Protein AF-A0A963GJM6-F1 (afdb_monomer_lite)

Secondary structure (DSSP, 8-state):
-PPPEEEEEEESSSSS-HHHHHHHHHHHHHTTT--EEEE-SEEESEEEETTEEEEHHHHHHHHHSSS---HHHH-SEEESSSS-HHHHHHHTT----HHHHHHHHHHHHTT-SEEEEE-SSSSS-EEETTEEHHHHHHHHTPPEEEEEEESTTHHHHHHHHHHHHHHTT--EEEEEEEE--TT-TTHHHHHHHHHHHH-SEEEEEE---TT--TTTTGGGB-PPPP---TTTTEEEESSGGG--GGGTTSEEEEEEE--HHHHHHHHHH--SEEEEE-TT--GGGGGGTHHHHHHHTT-EEEEE-TTTS-TT-HHHHHHH-BEEEE-HHHHHTT--TT-BHHHHHHHHHHT--

Radius of gyration: 22.24 Å; chains: 1; bounding box: 53×48×61 Å

Foldseek 3Di:
DFFAAEEEEFELFPPLCSLLQLLLQLLLVVVVVFQEAEAAQADAAFDDDPNDTDDPSLVSRQVSGNHHDDSCLRYVHRFRHPDQQLVSCVVVVHASDLVSNLVSVVVVRVRGNYYYYYYDTHCFGDRDPPDGNLNSCQVNLHAYEYEFRQAPCSLVSLLVSLVSNVVSVHHHAEYEYEDPDLPHPPSVVSVVSCCVRSPHYHQFYHHNDPPSDSNVCSVRGDDRPDCQDLVVLEAFELDLQPQGQNQAQGEYQYLAFQAPVSLVSCVHNNHQEYEHAQAQCPPPNRRNHSQVSCVVVLHWYFHWYCVQAPRSGRVRQQPGTFTQDIHVSLVVLVDDGRDRNVVSSSSSSNVSD

Structure (mmCIF, N/CA/C/O backbone):
data_AF-A0A963GJM6-F1
#
_entry.id   AF-A0A963GJM6-F1
#
loop_
_atom_site.group_PDB
_atom_site.id
_atom_site.type_symbol
_atom_site.label_atom_id
_atom_site.label_alt_id
_atom_site.label_comp_id
_atom_site.label_asym_id
_atom_site.label_entity_id
_atom_site.label_seq_id
_atom_site.pdbx_PDB_ins_code
_atom_site.Cartn_x
_atom_site.Cartn_y
_atom_site.Cartn_z
_atom_site.occupancy
_atom_site.B_iso_or_equiv
_atom_site.auth_seq_id
_atom_site.auth_comp_id
_atom_site.auth_asym_id
_atom_site.auth_atom_id
_atom_site.pdbx_PDB_model_num
ATOM 1 N N . MET A 1 1 ? -8.946 7.983 -19.384 1.00 46.22 1 MET A N 1
ATOM 2 C CA . MET A 1 1 ? -8.668 8.422 -18.003 1.00 46.22 1 MET A CA 1
ATOM 3 C C . MET A 1 1 ? -7.351 7.782 -17.643 1.00 46.22 1 MET A C 1
ATOM 5 O O . MET A 1 1 ? -7.200 6.607 -17.963 1.00 46.22 1 MET A O 1
ATOM 9 N N . SER A 1 2 ? -6.403 8.540 -17.100 1.00 52.34 2 SER A N 1
ATOM 10 C CA . SER A 1 2 ? -5.135 7.962 -16.657 1.00 52.34 2 SER A CA 1
ATOM 11 C C . SER A 1 2 ? -5.398 6.924 -15.561 1.00 52.34 2 SER A C 1
ATOM 13 O O . SER A 1 2 ? -6.391 7.055 -14.837 1.00 52.34 2 SER A O 1
ATOM 15 N N . PRO A 1 3 ? -4.582 5.864 -15.470 1.00 70.75 3 PRO A N 1
ATOM 16 C CA . PRO A 1 3 ? -4.801 4.795 -14.506 1.00 70.75 3 PRO A CA 1
ATOM 17 C C . PRO A 1 3 ? -4.784 5.332 -13.071 1.00 70.75 3 PRO A C 1
ATOM 19 O O . PRO A 1 3 ? -3.949 6.163 -12.711 1.00 70.75 3 PRO A O 1
ATOM 22 N N . THR A 1 4 ? -5.697 4.830 -12.240 1.00 84.06 4 THR A N 1
ATOM 23 C CA . THR A 1 4 ? -5.785 5.192 -10.823 1.00 84.06 4 THR A CA 1
ATOM 24 C C . THR A 1 4 ? -4.510 4.831 -10.092 1.00 84.06 4 THR A C 1
ATOM 26 O O . THR A 1 4 ? -4.092 3.671 -10.053 1.00 84.06 4 THR A O 1
ATOM 29 N N . ARG A 1 5 ? -3.927 5.812 -9.412 1.00 90.50 5 ARG A N 1
ATOM 30 C CA . ARG A 1 5 ? -2.821 5.561 -8.501 1.00 90.50 5 ARG A CA 1
ATOM 31 C C . ARG A 1 5 ? -3.356 4.928 -7.224 1.00 90.50 5 ARG A C 1
ATOM 33 O O . ARG A 1 5 ? -4.260 5.478 -6.609 1.00 90.50 5 ARG A O 1
ATOM 40 N N . SER A 1 6 ? -2.796 3.804 -6.793 1.00 92.94 6 SER A N 1
ATOM 41 C CA . SER A 1 6 ? -3.237 3.125 -5.569 1.00 92.94 6 SER A CA 1
ATOM 42 C C . SER A 1 6 ? -2.086 2.926 -4.594 1.00 92.94 6 SER A C 1
ATOM 44 O O . SER A 1 6 ? -0.979 2.606 -5.017 1.00 92.94 6 SER A O 1
ATOM 46 N N . TYR A 1 7 ? -2.359 3.069 -3.296 1.00 96.81 7 TYR A N 1
ATOM 47 C CA . TYR A 1 7 ? -1.410 2.759 -2.226 1.00 96.81 7 TYR A CA 1
ATOM 48 C C . TYR A 1 7 ? -2.044 1.939 -1.126 1.00 96.81 7 TYR A C 1
ATOM 50 O O . TYR A 1 7 ? -3.152 2.242 -0.691 1.00 96.81 7 TYR A O 1
ATOM 58 N N . PHE A 1 8 ? -1.302 0.961 -0.621 1.00 98.25 8 PHE A N 1
ATOM 59 C CA . PHE A 1 8 ? -1.668 0.248 0.590 1.00 98.25 8 PHE A CA 1
ATOM 60 C C . PHE A 1 8 ? -1.076 0.958 1.813 1.00 98.25 8 PHE A C 1
ATOM 62 O O . PHE A 1 8 ? 0.141 1.111 1.926 1.00 98.25 8 PHE A O 1
ATOM 69 N N . ILE A 1 9 ? -1.924 1.395 2.741 1.00 98.69 9 ILE A N 1
ATOM 70 C CA . ILE A 1 9 ? -1.502 2.032 3.989 1.00 98.69 9 ILE A CA 1
ATOM 71 C C . ILE A 1 9 ? -1.337 0.951 5.057 1.00 98.69 9 ILE A C 1
ATOM 73 O O . ILE A 1 9 ? -2.311 0.446 5.624 1.00 98.69 9 ILE A O 1
ATOM 77 N N . ALA A 1 10 ? -0.083 0.597 5.330 1.00 98.38 10 ALA A N 1
ATOM 78 C CA . ALA A 1 10 ? 0.294 -0.327 6.390 1.00 98.38 10 ALA A CA 1
ATOM 79 C C . ALA A 1 10 ? 0.600 0.432 7.686 1.00 98.38 10 ALA A C 1
ATOM 81 O O . ALA A 1 10 ? 0.993 1.596 7.669 1.00 98.38 10 ALA A O 1
ATOM 82 N N . GLY A 1 11 ? 0.470 -0.241 8.827 1.00 97.81 11 GLY A N 1
ATOM 83 C CA . GLY A 1 11 ? 0.875 0.301 10.120 1.00 97.81 11 GLY A CA 1
ATOM 84 C C . GLY A 1 11 ? 1.842 -0.623 10.831 1.00 97.81 11 GLY A C 1
ATOM 85 O O . GLY A 1 11 ? 1.727 -1.844 10.726 1.00 97.81 11 GLY A O 1
ATOM 86 N N . THR A 1 12 ? 2.752 -0.037 11.603 1.00 97.75 12 THR A N 1
ATOM 87 C CA . THR A 1 12 ? 3.654 -0.801 12.472 1.00 97.75 12 THR A CA 1
ATOM 88 C C . THR A 1 12 ? 2.933 -1.559 13.585 1.00 97.75 12 THR A C 1
ATOM 90 O O . THR A 1 12 ? 3.493 -2.513 14.112 1.00 97.75 12 THR A O 1
ATOM 93 N N . ASP A 1 13 ? 1.733 -1.119 13.982 1.00 96.31 13 ASP A N 1
ATOM 94 C CA . ASP A 1 13 ? 0.960 -1.701 15.086 1.00 96.31 13 ASP A CA 1
ATOM 95 C C . ASP A 1 13 ? -0.533 -1.282 15.032 1.00 96.31 13 ASP A C 1
ATOM 97 O O . ASP A 1 13 ? -0.963 -0.543 14.131 1.00 96.31 13 ASP A O 1
ATOM 101 N N . THR A 1 14 ? -1.339 -1.741 15.991 1.00 94.12 14 THR A N 1
ATOM 102 C CA . THR A 1 14 ? -2.678 -1.207 16.294 1.00 94.12 14 THR A CA 1
ATOM 103 C C . THR A 1 14 ? -2.583 0.171 16.962 1.00 94.12 14 THR A C 1
ATOM 105 O O . THR A 1 14 ? -1.553 0.520 17.527 1.00 94.12 14 THR A O 1
ATOM 108 N N . GLU A 1 15 ? -3.640 0.987 16.864 1.00 93.38 15 GLU A N 1
ATOM 109 C CA . GLU A 1 15 ? -3.776 2.279 17.581 1.00 93.38 15 GLU A CA 1
ATOM 110 C C . GLU A 1 15 ? -2.685 3.341 17.325 1.00 93.38 15 GLU A C 1
ATOM 112 O O . GLU A 1 15 ? -2.649 4.387 17.961 1.00 93.38 15 GLU A O 1
ATOM 117 N N . ILE A 1 16 ? -1.835 3.154 16.317 1.00 96.62 16 ILE A N 1
ATOM 118 C CA . ILE A 1 16 ? -0.804 4.135 15.937 1.00 96.62 16 ILE A CA 1
ATOM 119 C C . ILE A 1 16 ? -1.333 5.332 15.125 1.00 96.62 16 ILE A C 1
ATOM 121 O O . ILE A 1 16 ? -0.544 6.097 14.573 1.00 96.62 16 ILE A O 1
ATOM 125 N N . GLY A 1 17 ? -2.653 5.459 14.964 1.00 96.62 17 GLY A N 1
ATOM 126 C CA . GLY A 1 17 ? -3.289 6.493 14.140 1.00 96.62 17 GLY A CA 1
ATOM 127 C C . GLY A 1 17 ? -3.128 6.304 12.625 1.00 96.62 17 GLY A C 1
ATOM 128 O O . GLY A 1 17 ? -2.878 7.277 11.913 1.00 96.62 17 GLY A O 1
ATOM 129 N N . LYS A 1 18 ? -3.292 5.069 12.117 1.00 97.75 18 LYS A N 1
ATOM 130 C CA . LYS A 1 18 ? -3.386 4.803 10.663 1.00 97.75 18 LYS A CA 1
ATOM 131 C C . LYS A 1 18 ? -4.505 5.628 10.028 1.00 97.75 18 LYS A C 1
ATOM 133 O O . LYS A 1 18 ? -4.201 6.451 9.180 1.00 97.75 18 LYS A O 1
ATOM 138 N N . THR A 1 19 ? -5.735 5.497 10.528 1.00 98.44 19 THR A N 1
ATOM 139 C CA . THR A 1 19 ? -6.914 6.233 10.046 1.00 98.44 19 THR A CA 1
ATOM 140 C C . THR A 1 19 ? -6.692 7.735 10.031 1.00 98.44 19 THR A C 1
ATOM 142 O O . THR A 1 19 ? -6.939 8.396 9.028 1.00 98.44 19 THR A O 1
ATOM 145 N N . TYR A 1 20 ? -6.155 8.280 11.125 1.00 98.56 20 TYR A N 1
ATOM 146 C CA . TYR A 1 20 ? -5.807 9.695 11.223 1.00 98.56 20 TYR A CA 1
ATOM 147 C C . TYR A 1 20 ? -4.818 10.116 10.125 1.00 98.56 20 TYR A C 1
ATOM 149 O O . TYR A 1 20 ? -5.045 11.091 9.409 1.00 98.56 20 TYR A O 1
ATOM 157 N N . THR A 1 21 ? -3.757 9.329 9.935 1.00 98.62 21 THR A N 1
ATOM 158 C CA . THR A 1 21 ? -2.731 9.576 8.916 1.00 98.62 21 THR A CA 1
ATOM 159 C C . THR A 1 21 ? -3.293 9.464 7.495 1.00 98.62 21 THR A C 1
ATOM 161 O O . THR A 1 21 ? -3.020 10.324 6.657 1.00 98.62 21 THR A O 1
ATOM 164 N N . THR A 1 22 ? -4.115 8.449 7.218 1.00 98.69 22 THR A N 1
ATOM 165 C CA . THR A 1 22 ? -4.775 8.263 5.919 1.00 98.69 22 THR A CA 1
ATOM 166 C C . THR A 1 22 ? -5.728 9.416 5.620 1.00 98.69 22 THR A C 1
ATOM 168 O O . THR A 1 22 ? -5.698 9.958 4.518 1.00 98.69 22 THR A O 1
ATOM 171 N N . CYS A 1 23 ? -6.525 9.860 6.596 1.00 98.69 23 CYS A N 1
ATOM 172 C CA . CYS A 1 23 ? -7.384 11.034 6.451 1.00 98.69 23 CYS A CA 1
ATOM 173 C C . CYS A 1 23 ? -6.572 12.299 6.139 1.00 98.69 23 CYS A C 1
ATOM 175 O O . CYS A 1 23 ? -6.958 13.061 5.255 1.00 98.69 23 CYS A O 1
ATOM 177 N N . ALA A 1 24 ? -5.432 12.513 6.803 1.00 98.38 24 ALA A N 1
ATOM 178 C CA . ALA A 1 24 ? -4.565 13.660 6.531 1.00 98.38 24 ALA A CA 1
ATOM 179 C C . ALA A 1 24 ? -3.991 13.615 5.101 1.00 98.38 24 ALA A C 1
ATOM 181 O O . ALA A 1 24 ? -3.980 14.636 4.410 1.00 98.38 24 ALA A O 1
ATOM 182 N N . LEU A 1 25 ? -3.597 12.430 4.612 1.00 97.88 25 LEU A N 1
ATOM 183 C CA . LEU A 1 25 ? -3.200 12.232 3.212 1.00 97.88 25 LEU A CA 1
ATOM 184 C C . LEU A 1 25 ? -4.348 12.504 2.232 1.00 97.88 25 LEU A C 1
ATOM 186 O O . LEU A 1 25 ? -4.129 13.152 1.209 1.00 97.88 25 LEU A O 1
ATOM 190 N N . LEU A 1 26 ? -5.569 12.045 2.531 1.00 98.19 26 LEU A N 1
ATOM 191 C CA . LEU A 1 26 ? -6.748 12.322 1.703 1.00 98.19 26 LEU A CA 1
ATOM 192 C C . LEU A 1 26 ? -7.028 13.827 1.638 1.00 98.19 26 LEU A C 1
ATOM 194 O O . LEU A 1 26 ? -7.230 14.361 0.551 1.00 98.19 26 LEU A O 1
ATOM 198 N N . HIS A 1 27 ? -6.977 14.538 2.768 1.00 97.44 27 HIS A N 1
ATOM 199 C CA . HIS A 1 27 ? -7.137 15.993 2.798 1.00 97.44 27 HIS A CA 1
ATOM 200 C C . HIS A 1 27 ? -6.044 16.720 2.006 1.00 97.44 27 HIS A C 1
ATOM 202 O O . HIS A 1 27 ? -6.359 17.642 1.252 1.00 97.44 27 HIS A O 1
ATOM 208 N N . HIS A 1 28 ? -4.787 16.276 2.111 1.00 96.25 28 HIS A N 1
ATOM 209 C CA . HIS A 1 28 ? -3.679 16.820 1.325 1.00 96.25 28 HIS A CA 1
ATOM 210 C C . HIS A 1 28 ? -3.940 16.655 -0.176 1.00 96.25 28 HIS A C 1
ATOM 212 O O . HIS A 1 28 ? -3.893 17.618 -0.940 1.00 96.25 28 HIS A O 1
ATOM 218 N N . ALA A 1 29 ? -4.278 15.435 -0.590 1.00 94.38 29 ALA A N 1
ATOM 219 C CA . ALA A 1 29 ? -4.483 15.094 -1.987 1.00 94.38 29 ALA A CA 1
ATOM 220 C C . ALA A 1 29 ? -5.750 15.740 -2.578 1.00 94.38 29 ALA A C 1
ATOM 222 O O . ALA A 1 29 ? -5.775 16.094 -3.749 1.00 94.38 29 ALA A O 1
ATOM 223 N N . ARG A 1 30 ? -6.785 15.994 -1.769 1.00 93.94 30 ARG A N 1
ATOM 224 C CA . ARG A 1 30 ? -7.944 16.809 -2.180 1.00 93.94 30 ARG A CA 1
ATOM 225 C C . ARG A 1 30 ? -7.566 18.238 -2.525 1.00 93.94 30 ARG A C 1
ATOM 227 O O . ARG A 1 30 ? -8.132 18.807 -3.454 1.00 93.94 30 ARG A O 1
ATOM 234 N N . GLY A 1 31 ? -6.618 18.812 -1.786 1.00 88.06 31 GLY A N 1
ATOM 235 C CA . GLY A 1 31 ? -6.126 20.168 -2.016 1.00 88.06 31 GLY A CA 1
ATOM 236 C C . GLY A 1 31 ? -5.489 20.366 -3.395 1.00 88.06 31 GLY A C 1
ATOM 237 O O . GLY A 1 31 ? -5.385 21.503 -3.847 1.00 88.06 31 GLY A O 1
ATOM 238 N N . THR A 1 32 ? -5.112 19.285 -4.089 1.00 84.88 32 THR A N 1
ATOM 239 C CA . THR A 1 32 ? -4.536 19.333 -5.443 1.00 84.88 32 THR A CA 1
ATOM 240 C C . THR A 1 32 ? -5.587 19.288 -6.559 1.00 84.88 32 THR A C 1
ATOM 242 O O . THR A 1 32 ? -5.236 19.422 -7.728 1.00 84.88 32 THR A O 1
ATOM 245 N N . GLY A 1 33 ? -6.872 19.115 -6.220 1.00 85.56 33 GLY A N 1
ATOM 246 C CA . GLY A 1 33 ? -7.970 18.984 -7.183 1.00 85.56 33 GLY A CA 1
ATOM 247 C C . GLY A 1 33 ? -8.182 17.567 -7.732 1.00 85.56 33 GLY A C 1
ATOM 248 O O . GLY A 1 33 ? -9.073 17.379 -8.558 1.00 85.56 33 GLY A O 1
ATOM 249 N N . ALA A 1 34 ? -7.410 16.576 -7.273 1.00 88.19 34 ALA A N 1
ATOM 250 C CA . ALA A 1 34 ? -7.560 15.178 -7.672 1.00 88.19 34 ALA A CA 1
ATOM 251 C C . ALA A 1 34 ? -8.814 14.520 -7.063 1.00 88.19 34 ALA A C 1
ATOM 253 O O . ALA A 1 34 ? -9.208 14.798 -5.922 1.00 88.19 34 ALA A O 1
ATOM 254 N N . ARG A 1 35 ? -9.415 13.583 -7.803 1.00 95.44 35 ARG A N 1
ATOM 255 C CA . ARG A 1 35 ? -10.477 12.697 -7.311 1.00 95.44 35 ARG A CA 1
ATOM 256 C C . ARG A 1 35 ? -9.854 11.616 -6.440 1.00 95.44 35 ARG A C 1
ATOM 258 O O . ARG A 1 35 ? -9.408 10.585 -6.931 1.00 95.44 35 ARG A O 1
ATOM 265 N N . VAL A 1 36 ? -9.800 11.853 -5.140 1.00 97.00 36 VAL A N 1
ATOM 266 C CA . VAL A 1 36 ? -9.173 10.939 -4.180 1.00 97.00 36 VAL A CA 1
ATOM 267 C C . VAL A 1 36 ? -10.195 10.246 -3.293 1.00 97.00 36 VAL A C 1
ATOM 269 O O . VAL A 1 36 ? -11.199 10.858 -2.904 1.00 97.00 36 VAL A O 1
ATOM 272 N N . LEU A 1 37 ? -9.920 8.988 -2.964 1.00 98.12 37 LEU A N 1
ATOM 273 C CA . LEU A 1 37 ? -10.806 8.125 -2.198 1.00 98.12 37 LEU A CA 1
ATOM 274 C C . LEU A 1 37 ? -10.010 7.235 -1.232 1.00 98.12 37 LEU A C 1
ATOM 276 O O . LEU A 1 37 ? -8.932 6.745 -1.566 1.00 98.12 37 LEU A O 1
ATOM 280 N N . GLY A 1 38 ? -10.544 7.031 -0.029 1.00 98.31 38 GLY A N 1
ATOM 281 C CA . GLY A 1 38 ? -10.054 6.041 0.928 1.00 98.31 38 GLY A CA 1
ATOM 282 C C . GLY A 1 38 ? -10.894 4.764 0.910 1.00 98.31 38 GLY A C 1
ATOM 283 O O . GLY A 1 38 ? -12.118 4.828 0.817 1.00 98.31 38 GLY A O 1
ATOM 284 N N . MET A 1 39 ? -10.240 3.613 1.043 1.00 98.69 39 MET A N 1
ATOM 285 C CA . MET A 1 39 ? -10.857 2.293 1.182 1.00 98.69 39 MET A CA 1
ATOM 286 C C . MET A 1 39 ? -10.394 1.645 2.490 1.00 98.69 39 MET A C 1
ATOM 288 O O . MET A 1 39 ? -9.211 1.688 2.814 1.00 98.69 39 MET A O 1
ATOM 292 N N . LYS A 1 40 ? -11.307 1.002 3.220 1.00 98.50 40 LYS A N 1
ATOM 293 C CA . LYS A 1 40 ? -11.027 0.176 4.403 1.00 98.50 40 LYS A CA 1
ATOM 294 C C . LYS A 1 40 ? -11.525 -1.250 4.122 1.00 98.50 40 LYS A C 1
ATOM 296 O O . LYS A 1 40 ? -12.605 -1.609 4.581 1.00 98.50 40 LYS A O 1
ATOM 301 N N . PRO A 1 41 ? -10.792 -2.072 3.349 1.00 98.06 41 PRO A N 1
ATOM 302 C CA . PRO A 1 41 ? -11.286 -3.351 2.831 1.00 98.06 41 PRO A CA 1
ATOM 303 C C . PRO A 1 41 ? -11.806 -4.298 3.917 1.00 98.06 41 PRO A C 1
ATOM 305 O O . PRO A 1 41 ? -12.834 -4.945 3.734 1.00 98.06 41 PRO A O 1
ATOM 308 N N . VAL A 1 42 ? -11.116 -4.338 5.059 1.00 98.25 42 VAL A N 1
ATOM 309 C CA . VAL A 1 42 ? -11.481 -5.143 6.225 1.00 98.25 42 VAL A CA 1
ATOM 310 C C . VAL A 1 42 ? -11.507 -4.245 7.454 1.00 98.25 42 VAL A C 1
ATOM 312 O O . VAL A 1 42 ? -10.555 -3.506 7.711 1.00 98.25 42 VAL A O 1
ATOM 315 N N . ALA A 1 43 ? -12.581 -4.332 8.229 1.00 97.56 43 ALA A N 1
ATOM 316 C CA . ALA A 1 43 ? -12.721 -3.655 9.507 1.00 97.56 43 ALA A CA 1
ATOM 317 C C . ALA A 1 43 ? -13.394 -4.571 10.530 1.00 97.56 43 ALA A C 1
ATOM 319 O O . ALA A 1 43 ? -14.270 -5.358 10.181 1.00 97.56 43 ALA A O 1
ATOM 320 N N . ALA A 1 44 ? -12.978 -4.436 11.784 1.00 95.69 44 ALA A N 1
ATOM 321 C CA . ALA A 1 44 ? -13.537 -5.109 12.949 1.00 95.69 44 ALA A CA 1
ATOM 322 C C . ALA A 1 44 ? -13.824 -4.046 14.022 1.00 95.69 44 ALA A C 1
ATOM 324 O O . ALA A 1 44 ? -13.125 -3.029 14.064 1.00 95.69 44 ALA A O 1
ATOM 325 N N . GLY A 1 45 ? -14.853 -4.244 14.845 1.00 95.75 45 GLY A N 1
ATOM 326 C CA . GLY A 1 45 ? -15.373 -3.201 15.734 1.00 95.75 45 GLY A CA 1
ATOM 327 C C . GLY A 1 45 ? -16.313 -2.253 14.990 1.00 95.75 45 GLY A C 1
ATOM 328 O O . GLY A 1 45 ? -15.969 -1.097 14.733 1.00 95.75 45 GLY A O 1
ATOM 329 N N . ALA A 1 46 ? -17.472 -2.761 14.579 1.00 96.38 46 ALA A N 1
ATOM 330 C CA . ALA A 1 46 ? -18.514 -1.987 13.914 1.00 96.38 46 ALA A CA 1
ATOM 331 C C . ALA A 1 46 ? -19.699 -1.740 14.851 1.00 96.38 46 ALA A C 1
ATOM 333 O O . ALA A 1 46 ? -20.075 -2.598 15.647 1.00 96.38 46 ALA A O 1
ATOM 334 N N . GLU A 1 47 ? -20.312 -0.572 14.711 1.00 95.62 47 GLU A N 1
ATOM 335 C CA . GLU A 1 47 ? -21.509 -0.166 15.443 1.00 95.62 47 GLU A CA 1
ATOM 336 C C . GLU A 1 47 ? -22.721 -0.211 14.508 1.00 95.62 47 GLU A C 1
ATOM 338 O O . GLU A 1 47 ? -22.588 -0.040 13.294 1.00 95.62 47 GLU A O 1
ATOM 343 N N . GLU A 1 48 ? -23.920 -0.429 15.050 1.00 95.06 48 GLU A N 1
ATOM 344 C CA . GLU A 1 48 ? -25.138 -0.275 14.254 1.00 95.06 48 GLU A CA 1
ATOM 345 C C . GLU A 1 48 ? -25.444 1.205 14.013 1.00 95.06 48 GLU A C 1
ATOM 347 O O . GLU A 1 48 ? -25.649 1.983 14.944 1.00 95.06 48 GLU A O 1
ATOM 352 N N . VAL A 1 49 ? -25.546 1.575 12.738 1.00 93.75 49 VAL A N 1
ATOM 353 C CA . VAL A 1 49 ? -26.017 2.885 12.283 1.00 93.75 49 VAL A CA 1
ATOM 354 C C . VAL A 1 49 ? -27.101 2.637 11.241 1.00 93.75 49 VAL A C 1
ATOM 356 O O . VAL A 1 49 ? -26.872 1.936 10.256 1.00 93.75 49 VAL A O 1
ATOM 359 N N . ASP A 1 50 ? -28.301 3.170 11.476 1.00 91.56 50 ASP A N 1
ATOM 360 C CA . ASP A 1 50 ? -29.475 2.976 10.610 1.00 91.56 50 ASP A CA 1
ATOM 361 C C . ASP A 1 50 ? -29.784 1.493 10.302 1.00 91.56 50 ASP A C 1
ATOM 363 O O . ASP A 1 50 ? -30.189 1.131 9.195 1.00 91.56 50 ASP A O 1
ATOM 367 N N . GLY A 1 51 ? -29.568 0.614 11.290 1.00 91.38 51 GLY A N 1
ATOM 368 C CA . GLY A 1 51 ? -29.808 -0.831 11.180 1.00 91.38 51 GLY A CA 1
ATOM 369 C C . GLY A 1 51 ? -28.802 -1.577 10.298 1.00 91.38 51 GLY A C 1
ATOM 370 O O . GLY A 1 51 ? -29.106 -2.661 9.800 1.00 91.38 51 GLY A O 1
ATOM 371 N N . ARG A 1 52 ? -27.625 -0.990 10.040 1.00 93.94 52 ARG A N 1
ATOM 372 C CA . ARG A 1 52 ? -26.518 -1.641 9.329 1.00 93.94 52 ARG A CA 1
ATOM 373 C C . ARG A 1 52 ? -25.209 -1.481 10.106 1.00 93.94 52 ARG A C 1
ATOM 375 O O . ARG A 1 52 ? -24.989 -0.423 10.696 1.00 93.94 52 ARG A O 1
ATOM 382 N N . PRO A 1 53 ? -24.304 -2.474 10.072 1.00 95.31 53 PRO A N 1
ATOM 383 C CA . PRO A 1 53 ? -22.992 -2.341 10.688 1.00 95.31 53 PRO A CA 1
ATOM 384 C C . PRO A 1 53 ? -22.164 -1.287 9.947 1.00 95.31 53 PRO A C 1
ATOM 386 O O . PRO A 1 53 ? -22.066 -1.300 8.713 1.00 95.31 53 PRO A O 1
ATOM 389 N N . ARG A 1 54 ? -21.577 -0.360 10.703 1.00 97.69 54 ARG A N 1
ATOM 390 C CA . ARG A 1 54 ? -20.674 0.679 10.211 1.00 97.69 54 ARG A CA 1
ATOM 391 C C . ARG A 1 54 ? -19.454 0.785 11.114 1.00 97.69 54 ARG A C 1
ATOM 393 O O . ARG A 1 54 ? -19.559 0.862 12.332 1.00 97.69 54 ARG A O 1
ATOM 400 N N . ASN A 1 55 ? -18.282 0.827 10.502 1.00 98.06 55 ASN A N 1
ATOM 401 C CA . ASN A 1 55 ? -17.017 1.029 11.180 1.00 98.06 55 ASN A CA 1
ATOM 402 C C . ASN A 1 55 ? -16.610 2.506 11.112 1.00 98.06 55 ASN A C 1
ATOM 404 O O . ASN A 1 55 ? -16.696 3.154 10.064 1.00 98.06 55 ASN A O 1
ATOM 408 N N . GLN A 1 56 ? -16.146 3.038 12.242 1.00 97.12 56 GLN A N 1
ATOM 409 C CA . GLN A 1 56 ? -15.807 4.453 12.365 1.00 97.12 56 GLN A CA 1
ATOM 410 C C . GLN A 1 56 ? -14.605 4.855 11.496 1.00 97.12 56 GLN A C 1
ATOM 412 O O . GLN A 1 56 ? -14.627 5.960 10.948 1.00 97.12 56 GLN A O 1
ATOM 417 N N . ASP A 1 57 ? -13.617 3.968 11.292 1.00 97.88 57 ASP A N 1
ATOM 418 C CA . ASP A 1 57 ? -12.487 4.239 10.391 1.00 97.88 57 ASP A CA 1
ATOM 419 C C . ASP A 1 57 ? -12.976 4.386 8.950 1.00 97.88 57 ASP A C 1
ATOM 421 O O . ASP A 1 57 ? -12.683 5.383 8.293 1.00 97.88 57 ASP A O 1
ATOM 425 N N . ALA A 1 58 ? -13.789 3.439 8.471 1.00 98.25 58 ALA A N 1
ATOM 426 C CA . ALA A 1 58 ? -14.361 3.488 7.125 1.00 98.25 58 ALA A CA 1
ATOM 427 C C . ALA A 1 58 ? -15.173 4.776 6.896 1.00 98.25 58 ALA A C 1
ATOM 429 O O . ALA A 1 58 ? -15.011 5.453 5.879 1.00 98.25 58 ALA A O 1
ATOM 430 N N . LEU A 1 59 ? -15.996 5.170 7.873 1.00 97.88 59 LEU A N 1
ATOM 431 C CA . LEU A 1 59 ? -16.746 6.426 7.814 1.00 97.88 59 LEU A CA 1
ATOM 432 C C . LEU A 1 59 ? -15.829 7.661 7.812 1.00 97.88 59 LEU A C 1
ATOM 434 O O . LEU A 1 59 ? -16.130 8.644 7.131 1.00 97.88 59 LEU A O 1
ATOM 438 N N . ALA A 1 60 ? -14.721 7.637 8.559 1.00 98.12 60 ALA A N 1
ATOM 439 C CA . ALA A 1 60 ? -13.741 8.720 8.558 1.00 98.12 60 ALA A CA 1
ATOM 440 C C . ALA A 1 60 ? -13.064 8.864 7.187 1.00 98.12 60 ALA A C 1
ATOM 442 O O . ALA A 1 60 ? -12.996 9.980 6.669 1.00 98.12 60 ALA A O 1
ATOM 443 N N . LEU A 1 61 ? -12.669 7.751 6.560 1.00 98.56 61 LEU A N 1
ATOM 444 C CA . LEU A 1 61 ? -12.102 7.750 5.210 1.00 98.56 61 LEU A CA 1
ATOM 445 C C . LEU A 1 61 ? -13.087 8.311 4.175 1.00 98.56 61 LEU A C 1
ATOM 447 O O . LEU A 1 61 ? -12.694 9.136 3.350 1.00 98.56 61 LEU A O 1
ATOM 451 N N . ILE A 1 62 ? -14.373 7.941 4.243 1.00 97.94 62 ILE A N 1
ATOM 452 C CA . ILE A 1 62 ? -15.415 8.486 3.351 1.00 97.94 62 ILE A CA 1
ATOM 453 C C . ILE A 1 62 ? -15.524 10.006 3.506 1.00 97.94 62 ILE A C 1
ATOM 455 O O . ILE A 1 62 ? -15.517 10.726 2.511 1.00 97.94 62 ILE A O 1
ATOM 459 N N . ARG A 1 63 ? -15.576 10.521 4.742 1.00 97.50 63 ARG A N 1
ATOM 460 C CA . ARG A 1 63 ? -15.650 11.974 4.995 1.00 97.50 63 ARG A CA 1
ATOM 461 C C . ARG A 1 63 ? -14.400 12.720 4.518 1.00 97.50 63 ARG A C 1
ATOM 463 O O . ARG A 1 63 ? -14.500 13.843 4.015 1.00 97.50 63 ARG A O 1
ATOM 470 N N . ALA A 1 64 ? -13.230 12.109 4.684 1.00 97.81 64 ALA A N 1
ATOM 471 C CA . ALA A 1 64 ? -11.962 12.682 4.256 1.00 97.81 64 ALA A CA 1
ATOM 472 C C . ALA A 1 64 ? -11.768 12.622 2.733 1.00 97.81 64 ALA A C 1
ATOM 474 O O . ALA A 1 64 ? -11.003 13.426 2.208 1.00 97.81 64 ALA A O 1
ATOM 475 N N . SER A 1 65 ? -12.484 11.748 2.020 1.00 98.00 65 SER A N 1
ATOM 476 C CA . SER A 1 65 ? -12.424 11.587 0.560 1.00 98.00 65 SER A CA 1
ATOM 477 C C . SER A 1 65 ? -13.022 12.772 -0.211 1.00 98.00 65 SER A C 1
ATOM 479 O O . SER A 1 65 ? -13.746 13.606 0.331 1.00 98.00 65 SER A O 1
ATOM 481 N N . SER A 1 66 ? -12.672 12.889 -1.496 1.00 97.19 66 SER A N 1
ATOM 482 C CA . SER A 1 66 ? -13.101 14.008 -2.357 1.00 97.19 66 SER A CA 1
ATOM 483 C C . SER A 1 66 ? -14.559 13.917 -2.818 1.00 97.19 66 SER A C 1
ATOM 485 O O . SER A 1 66 ? -15.158 14.939 -3.150 1.00 97.19 66 SER A O 1
ATOM 487 N N . PHE A 1 67 ? -15.132 12.715 -2.820 1.00 95.50 67 PHE A N 1
ATOM 488 C CA . PHE A 1 67 ? -16.519 12.434 -3.175 1.00 95.50 67 PHE A CA 1
ATOM 489 C C . PHE A 1 67 ? -17.068 11.306 -2.294 1.00 95.50 67 PHE A C 1
ATOM 491 O O . PHE A 1 67 ? -16.308 10.529 -1.716 1.00 95.50 67 PHE A O 1
ATOM 498 N N . ALA A 1 68 ? -18.395 11.223 -2.193 1.00 92.06 68 ALA A N 1
ATOM 499 C CA . ALA A 1 68 ? -19.060 10.140 -1.483 1.00 92.06 68 ALA A CA 1
ATOM 500 C C . ALA A 1 68 ? -19.060 8.867 -2.342 1.00 92.06 68 ALA A C 1
ATOM 502 O O . ALA A 1 68 ? -19.527 8.891 -3.481 1.00 92.06 68 ALA A O 1
ATOM 503 N N . AL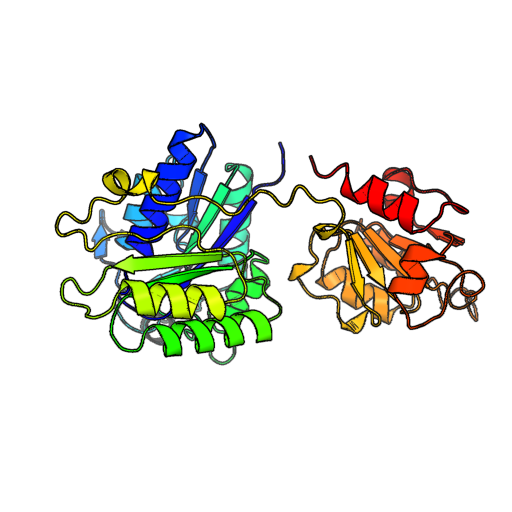A A 1 69 ? -18.554 7.773 -1.782 1.00 94.44 69 ALA A N 1
ATOM 504 C CA . ALA A 1 69 ? -18.634 6.436 -2.359 1.00 94.44 69 ALA A CA 1
ATOM 505 C C . ALA A 1 69 ? -19.614 5.572 -1.556 1.00 94.44 69 ALA A C 1
ATOM 507 O O . ALA A 1 69 ? -19.928 5.888 -0.404 1.00 94.44 69 ALA A O 1
ATOM 508 N N . ASP A 1 70 ? -20.086 4.483 -2.163 1.00 96.50 70 ASP A N 1
ATOM 509 C CA . ASP A 1 70 ? -20.887 3.488 -1.454 1.00 96.50 70 ASP A CA 1
ATOM 510 C C . ASP A 1 70 ? -20.072 2.894 -0.296 1.00 96.50 70 ASP A C 1
ATOM 512 O O . ASP A 1 70 ? -18.914 2.497 -0.466 1.00 96.50 70 ASP A O 1
ATOM 516 N N . TYR A 1 71 ? -20.685 2.836 0.887 1.00 98.00 71 TYR A N 1
ATOM 517 C CA . TYR A 1 71 ? -20.064 2.270 2.076 1.00 98.00 71 TYR A CA 1
ATOM 518 C C . TYR A 1 71 ? -19.632 0.824 1.838 1.00 98.00 71 TYR A C 1
ATOM 520 O O . TYR A 1 71 ? -18.536 0.446 2.246 1.00 98.00 71 TYR A O 1
ATOM 528 N N . ASP A 1 72 ? -20.462 0.035 1.157 1.00 97.44 72 ASP A N 1
ATOM 529 C CA . ASP A 1 72 ? -20.217 -1.398 0.989 1.00 97.44 72 ASP A CA 1
ATOM 530 C C . ASP A 1 72 ? -19.059 -1.658 -0.002 1.00 97.44 72 ASP A C 1
ATOM 532 O O . ASP A 1 72 ? -18.430 -2.713 0.043 1.00 97.44 72 ASP A O 1
ATOM 536 N N . LEU A 1 73 ? -18.700 -0.673 -0.839 1.00 98.00 73 LEU A N 1
ATOM 537 C CA . LEU A 1 73 ? -17.473 -0.709 -1.644 1.00 98.00 73 LEU A CA 1
ATOM 538 C C . LEU A 1 73 ? -16.246 -0.255 -0.843 1.00 98.00 73 LEU A C 1
ATOM 540 O O . LEU A 1 73 ? -15.163 -0.819 -0.990 1.00 98.00 73 LEU A O 1
ATOM 544 N N . VAL A 1 74 ? -16.395 0.758 0.015 1.00 98.50 74 VAL A N 1
ATOM 545 C CA . VAL A 1 74 ? -15.299 1.254 0.863 1.00 98.50 74 VAL A CA 1
ATOM 546 C C . VAL A 1 74 ? -14.913 0.232 1.930 1.00 98.50 74 VAL A C 1
ATOM 548 O O . VAL A 1 74 ? -13.724 0.054 2.191 1.00 98.50 74 VAL A O 1
ATOM 551 N N . ASN A 1 75 ? -15.892 -0.436 2.542 1.00 98.56 75 ASN A N 1
ATOM 552 C CA . ASN A 1 75 ? -15.704 -1.446 3.578 1.00 98.56 75 ASN A CA 1
ATOM 553 C C . ASN A 1 75 ? -16.549 -2.708 3.308 1.00 98.56 75 ASN A C 1
ATOM 555 O O . ASN A 1 75 ? -17.522 -2.961 4.021 1.00 98.56 75 ASN A O 1
ATOM 559 N N . PRO A 1 76 ? -16.158 -3.528 2.310 1.00 98.06 76 PRO A N 1
ATOM 560 C CA . PRO A 1 76 ? -16.880 -4.745 1.930 1.00 98.06 76 PRO A CA 1
ATOM 561 C C . PRO A 1 76 ? -16.897 -5.806 3.037 1.00 98.06 76 PRO A C 1
ATOM 563 O O . PRO A 1 76 ? -17.829 -6.605 3.126 1.00 98.06 76 PRO A O 1
ATOM 566 N N . VAL A 1 77 ? -15.886 -5.815 3.912 1.00 98.00 77 VAL A N 1
ATOM 567 C CA . VAL A 1 77 ? -15.826 -6.706 5.075 1.00 98.00 77 VAL A CA 1
ATOM 568 C C . VAL A 1 77 ? -15.888 -5.874 6.354 1.00 98.00 77 VAL A C 1
ATOM 570 O O . VAL A 1 77 ? -14.868 -5.462 6.909 1.00 98.00 77 VAL A O 1
ATOM 573 N N . CYS A 1 78 ? -17.112 -5.614 6.811 1.00 97.81 78 CYS A N 1
ATOM 574 C CA . CYS A 1 78 ? -17.415 -4.951 8.080 1.00 97.81 78 CYS A CA 1
ATOM 575 C C . CYS A 1 78 ? -17.822 -5.993 9.131 1.00 97.81 78 CYS A C 1
ATOM 577 O O . CYS A 1 78 ? -18.867 -6.624 8.964 1.00 97.81 78 CYS A O 1
ATOM 579 N N . LEU A 1 79 ? -16.995 -6.203 10.156 1.00 97.44 79 LEU A N 1
ATOM 580 C CA . LEU A 1 79 ? -17.208 -7.157 11.252 1.00 97.44 79 LEU A CA 1
ATOM 581 C C . LEU A 1 79 ? -17.554 -6.403 12.545 1.00 97.44 79 LEU A C 1
ATOM 583 O O . LEU A 1 79 ? -17.003 -5.332 12.811 1.00 97.44 79 LEU A O 1
ATOM 587 N N . THR A 1 80 ? -18.456 -6.956 13.348 1.00 95.69 80 THR A N 1
ATOM 588 C CA . THR A 1 80 ? -19.019 -6.309 14.537 1.00 95.69 80 THR A CA 1
ATOM 589 C C . THR A 1 80 ? -18.033 -6.289 15.697 1.00 95.69 80 THR A C 1
ATOM 591 O O . THR A 1 80 ? -17.786 -5.226 16.262 1.00 95.69 80 THR A O 1
ATOM 594 N N . GLU A 1 81 ? -17.430 -7.425 16.049 1.00 95.56 81 GLU A N 1
ATOM 595 C CA . GLU A 1 81 ? -16.576 -7.498 17.238 1.00 95.56 81 GLU A CA 1
ATOM 596 C C . GLU A 1 81 ? -15.204 -6.848 17.028 1.00 95.56 81 GLU A C 1
ATOM 598 O O . GLU A 1 81 ? -14.558 -7.028 15.997 1.00 95.56 81 GLU A O 1
ATOM 603 N N . ALA A 1 82 ? -14.724 -6.112 18.035 1.00 94.31 82 ALA A N 1
ATOM 604 C CA . ALA A 1 82 ? -13.422 -5.444 18.029 1.00 94.31 82 ALA A CA 1
ATOM 605 C C . ALA A 1 82 ? -12.275 -6.409 18.395 1.00 94.31 82 ALA A C 1
ATOM 607 O O . ALA A 1 82 ? -11.550 -6.209 19.369 1.00 94.31 82 ALA A O 1
ATOM 608 N N . VAL A 1 83 ? -12.121 -7.477 17.611 1.00 95.38 83 VAL A N 1
ATOM 609 C CA . VAL A 1 83 ? -11.066 -8.495 17.755 1.00 95.38 83 VAL A CA 1
ATOM 610 C C . VAL A 1 83 ? -10.328 -8.703 16.428 1.00 95.38 83 VAL A C 1
ATOM 612 O O . VAL A 1 83 ? -10.593 -8.024 15.435 1.00 95.38 83 VAL A O 1
ATOM 615 N N . ALA A 1 84 ? -9.355 -9.621 16.388 1.00 95.19 84 ALA A N 1
ATOM 616 C CA . ALA A 1 84 ? -8.665 -9.939 15.140 1.00 95.19 84 ALA A CA 1
ATOM 617 C C . ALA A 1 84 ? -9.683 -10.390 14.064 1.00 95.19 84 ALA A C 1
ATOM 619 O O . ALA A 1 84 ? -10.533 -11.226 14.372 1.00 95.19 84 ALA A O 1
ATOM 620 N N . PRO A 1 85 ? -9.590 -9.913 12.806 1.00 96.88 85 PRO A N 1
ATOM 621 C CA . PRO A 1 85 ? -10.618 -10.145 11.789 1.00 96.88 85 PRO A CA 1
ATOM 622 C C . PRO A 1 85 ? -10.987 -11.614 11.567 1.00 96.88 85 PRO A C 1
ATOM 624 O O . PRO A 1 85 ? -12.164 -11.924 11.446 1.00 96.88 85 PRO A O 1
ATOM 627 N N . HIS A 1 86 ? -10.013 -12.531 11.554 1.00 96.62 86 HIS A N 1
ATOM 628 C CA . HIS A 1 86 ? -10.305 -13.963 11.410 1.00 96.62 86 HIS A CA 1
ATOM 629 C C . HIS A 1 86 ? -11.157 -14.542 12.555 1.00 96.62 86 HIS A C 1
ATOM 631 O O . HIS A 1 86 ? -11.902 -15.488 12.318 1.00 96.62 86 HIS A O 1
ATOM 637 N N . ILE A 1 87 ? -11.052 -13.990 13.771 1.00 96.75 87 ILE A N 1
ATOM 638 C CA . ILE A 1 87 ? -11.854 -14.401 14.933 1.00 96.75 87 ILE A CA 1
ATOM 639 C C . ILE A 1 87 ? -13.268 -13.850 14.772 1.00 96.75 87 ILE A C 1
ATOM 641 O O . ILE A 1 87 ? -14.205 -14.634 14.701 1.00 96.75 87 ILE A O 1
ATOM 645 N N . ALA A 1 88 ? -13.409 -12.534 14.576 1.00 96.94 88 ALA A N 1
ATOM 646 C CA . ALA A 1 88 ? -14.719 -11.901 14.400 1.00 96.94 88 ALA A CA 1
ATOM 647 C C . ALA A 1 88 ? -15.497 -12.501 13.214 1.00 96.94 88 ALA A C 1
ATOM 649 O O . ALA A 1 88 ? -16.691 -12.765 13.310 1.00 96.94 88 ALA A O 1
ATOM 650 N N . ALA A 1 89 ? -14.817 -12.790 12.100 1.00 96.62 89 ALA A N 1
ATOM 651 C CA . ALA A 1 89 ? -15.434 -13.466 10.965 1.00 96.62 89 ALA A CA 1
ATOM 652 C C . ALA A 1 89 ? -15.909 -14.882 11.323 1.00 96.62 89 ALA A C 1
ATOM 654 O O . ALA A 1 89 ? -17.012 -15.261 10.935 1.00 96.62 89 ALA A O 1
ATOM 655 N N . ALA A 1 90 ? -15.115 -15.652 12.074 1.00 96.38 90 ALA A N 1
ATOM 656 C CA . ALA A 1 90 ? -15.502 -16.990 12.512 1.00 96.38 90 ALA A CA 1
ATOM 657 C C . ALA A 1 90 ? -16.705 -16.962 13.468 1.00 96.38 90 ALA A C 1
ATOM 659 O O . ALA A 1 90 ? -17.626 -17.761 13.291 1.00 96.38 90 ALA A O 1
ATOM 660 N N . ASP A 1 91 ? -16.730 -16.021 14.414 1.00 96.62 91 ASP A N 1
ATOM 661 C CA . ASP A 1 91 ? -17.828 -15.850 15.373 1.00 96.62 91 ASP A CA 1
ATOM 662 C C . ASP A 1 91 ? -19.136 -15.437 14.676 1.00 96.62 91 ASP A C 1
ATOM 664 O O . ASP A 1 91 ? -20.220 -15.888 15.048 1.00 96.62 91 ASP A O 1
ATOM 668 N N . GLU A 1 92 ? -19.041 -14.665 13.590 1.00 96.31 92 GLU A N 1
ATOM 669 C CA . GLU A 1 92 ? -20.174 -14.306 12.727 1.00 96.31 92 GLU A CA 1
ATOM 670 C C . GLU A 1 92 ? -20.539 -15.390 11.691 1.00 96.31 92 GLU A C 1
ATOM 672 O O . GLU A 1 92 ? -21.485 -15.217 10.919 1.00 96.31 92 GLU A O 1
ATOM 677 N N . GLY A 1 93 ? -19.796 -16.501 11.621 1.00 96.50 93 GLY A N 1
ATOM 678 C CA . GLY A 1 93 ? -19.997 -17.547 10.611 1.00 96.50 93 GLY A CA 1
ATOM 679 C C . GLY A 1 93 ? -19.715 -17.086 9.173 1.00 96.50 93 GLY A C 1
ATOM 680 O O . GLY A 1 93 ? -20.279 -17.628 8.220 1.00 96.50 93 GLY A O 1
ATOM 681 N N . ARG A 1 94 ? -18.858 -16.074 9.003 1.00 94.69 94 ARG A N 1
ATOM 682 C CA . ARG A 1 94 ? -18.482 -15.452 7.726 1.00 94.69 94 ARG A CA 1
ATOM 683 C C . ARG A 1 94 ? -17.064 -15.841 7.317 1.00 94.69 94 ARG A C 1
ATOM 685 O O . ARG A 1 94 ? -16.208 -16.159 8.136 1.00 94.69 94 ARG A O 1
ATOM 692 N N . GLN A 1 95 ? -16.790 -15.758 6.019 1.00 93.19 95 GLN A N 1
ATOM 693 C CA . GLN A 1 95 ? -15.434 -15.840 5.480 1.00 93.19 95 GLN A CA 1
ATOM 694 C C . GLN A 1 95 ? -15.033 -14.490 4.890 1.00 93.19 95 GLN A C 1
ATOM 696 O O . GLN A 1 95 ? -15.838 -13.822 4.243 1.00 93.19 95 GLN A O 1
ATOM 701 N N . ILE A 1 96 ? -13.779 -14.097 5.108 1.00 95.81 96 ILE A N 1
ATOM 702 C CA . ILE A 1 96 ? -13.199 -12.903 4.488 1.00 95.81 96 ILE A CA 1
ATOM 703 C C . ILE A 1 96 ? -12.777 -13.284 3.070 1.00 95.81 96 ILE A C 1
ATOM 705 O O . ILE A 1 96 ? -11.747 -13.929 2.897 1.00 95.81 96 ILE A O 1
ATOM 709 N N . ASP A 1 97 ? -13.587 -12.942 2.073 1.00 92.62 97 ASP A N 1
ATOM 710 C CA . ASP A 1 97 ? -13.317 -13.266 0.671 1.00 92.62 97 ASP A CA 1
ATOM 711 C C . ASP A 1 97 ? -12.481 -12.174 -0.017 1.00 92.62 97 ASP A C 1
ATOM 713 O O . ASP A 1 97 ? -12.928 -11.039 -0.197 1.00 92.62 97 ASP A O 1
ATOM 717 N N . ALA A 1 98 ? -11.268 -12.538 -0.436 1.00 90.31 98 ALA A N 1
ATOM 718 C CA . ALA A 1 98 ? -10.367 -11.644 -1.153 1.00 90.31 98 ALA A CA 1
ATOM 719 C C . ALA A 1 98 ? -10.939 -11.208 -2.511 1.00 90.31 98 ALA A C 1
ATOM 721 O O . ALA A 1 98 ? -10.753 -10.057 -2.901 1.00 90.31 98 ALA A O 1
ATOM 722 N N . ALA A 1 99 ? -11.682 -12.073 -3.213 1.00 90.06 99 ALA A N 1
ATOM 723 C CA . ALA A 1 99 ? -12.237 -11.735 -4.523 1.00 90.06 99 ALA A CA 1
ATOM 724 C C . ALA A 1 99 ? -13.253 -10.585 -4.429 1.00 90.06 99 ALA A C 1
ATOM 726 O O . ALA A 1 99 ? -13.205 -9.649 -5.226 1.00 90.06 99 ALA A O 1
ATOM 727 N N . THR A 1 100 ? -14.113 -10.608 -3.407 1.00 95.19 100 THR A N 1
ATOM 728 C CA . THR A 1 100 ? -15.035 -9.506 -3.096 1.00 95.19 100 THR A CA 1
ATOM 729 C C . THR A 1 100 ? -14.290 -8.195 -2.814 1.00 95.19 100 THR A C 1
ATOM 731 O O . THR A 1 100 ? -14.692 -7.138 -3.302 1.00 95.19 100 THR A O 1
ATOM 734 N N . ILE A 1 101 ? -13.179 -8.249 -2.073 1.00 97.12 101 ILE A N 1
ATOM 735 C CA . ILE A 1 101 ? -12.358 -7.064 -1.779 1.00 97.12 101 ILE A CA 1
ATOM 736 C C . ILE A 1 101 ? -11.732 -6.494 -3.060 1.00 97.12 101 ILE A C 1
ATOM 738 O O . ILE A 1 101 ? -11.778 -5.282 -3.273 1.00 97.12 101 ILE A O 1
ATOM 742 N N . LEU A 1 102 ? -11.168 -7.348 -3.918 1.00 91.75 102 LEU A N 1
ATOM 743 C CA . LEU A 1 102 ? -10.557 -6.932 -5.183 1.00 91.75 102 LEU A CA 1
ATOM 744 C C . LEU A 1 102 ? -11.590 -6.311 -6.130 1.00 91.75 102 LEU A C 1
ATOM 746 O O . LEU A 1 102 ? -11.336 -5.244 -6.682 1.00 91.75 102 LEU A O 1
ATOM 750 N N . ALA A 1 103 ? -12.780 -6.907 -6.243 1.00 90.88 103 ALA A N 1
ATOM 751 C CA . ALA A 1 103 ? -13.864 -6.359 -7.056 1.00 90.88 103 ALA A CA 1
ATOM 752 C C . ALA A 1 103 ? -14.332 -4.981 -6.553 1.00 90.88 103 ALA A C 1
ATOM 754 O O . ALA A 1 103 ? -14.551 -4.067 -7.350 1.00 90.88 103 ALA A O 1
ATOM 755 N N . ALA A 1 104 ? -14.440 -4.805 -5.230 1.00 97.44 104 ALA A N 1
ATOM 756 C CA . ALA A 1 104 ? -14.762 -3.510 -4.637 1.00 97.44 104 ALA A CA 1
ATOM 757 C C . ALA A 1 104 ? -13.668 -2.469 -4.923 1.00 97.44 104 ALA A C 1
ATOM 759 O O . ALA A 1 104 ? -13.977 -1.344 -5.317 1.00 97.44 104 ALA A O 1
ATOM 760 N N . ARG A 1 105 ? -12.388 -2.852 -4.800 1.00 96.50 105 ARG A N 1
ATOM 761 C CA . ARG A 1 105 ? -11.248 -1.996 -5.159 1.00 96.50 105 ARG A CA 1
ATOM 762 C C . ARG A 1 105 ? -11.325 -1.564 -6.619 1.00 96.50 105 ARG A C 1
ATOM 764 O O . ARG A 1 105 ? -11.198 -0.372 -6.886 1.00 96.50 105 ARG A O 1
ATOM 771 N N . ASP A 1 106 ? -11.526 -2.501 -7.544 1.00 91.25 106 ASP A N 1
ATOM 772 C CA . ASP A 1 106 ? -11.576 -2.222 -8.984 1.00 91.25 106 ASP A CA 1
ATOM 773 C C . ASP A 1 106 ? -12.706 -1.229 -9.312 1.00 91.25 106 ASP A C 1
ATOM 775 O O . ASP A 1 106 ? -12.472 -0.231 -9.991 1.00 91.25 106 ASP A O 1
ATOM 779 N N . SER A 1 107 ? -13.894 -1.419 -8.727 1.00 93.69 107 SER A N 1
ATOM 780 C CA . SER A 1 107 ? -15.027 -0.496 -8.893 1.00 93.69 107 SER A CA 1
ATOM 781 C C . SER A 1 107 ? -14.742 0.914 -8.355 1.00 93.69 107 SER A C 1
ATOM 783 O O . SER A 1 107 ? -15.112 1.916 -8.976 1.00 93.69 107 SER A O 1
ATOM 785 N N . LEU A 1 108 ? -14.055 1.022 -7.213 1.00 95.06 108 LEU A N 1
ATOM 786 C CA . LEU A 1 108 ? -13.648 2.317 -6.663 1.00 95.06 108 LEU A CA 1
ATOM 787 C C . LEU A 1 108 ? -12.578 2.996 -7.526 1.00 95.06 108 LEU A C 1
ATOM 789 O O . LEU A 1 108 ? -12.623 4.217 -7.702 1.00 95.06 108 LEU A O 1
ATOM 793 N N . ALA A 1 109 ? -11.639 2.220 -8.073 1.00 90.44 109 ALA A N 1
ATOM 794 C CA . ALA A 1 109 ? -10.564 2.732 -8.913 1.00 90.44 109 ALA A CA 1
ATOM 795 C C . ALA A 1 109 ? -11.111 3.419 -10.173 1.00 90.44 109 ALA A C 1
ATOM 797 O O . ALA A 1 109 ? -10.704 4.536 -10.469 1.00 90.44 109 ALA A O 1
ATOM 798 N N . GLU A 1 110 ? -12.132 2.861 -10.832 1.00 90.19 110 GLU A N 1
ATOM 799 C CA . GLU A 1 110 ? -12.775 3.470 -12.017 1.00 90.19 110 GLU A CA 1
ATOM 800 C C . GLU A 1 110 ? -13.211 4.938 -11.826 1.00 90.19 110 GLU A C 1
ATOM 802 O O . GLU A 1 110 ? -13.349 5.690 -12.794 1.00 90.19 110 GLU A O 1
ATOM 807 N N . HIS A 1 111 ? -13.415 5.364 -10.577 1.00 91.56 111 HIS A N 1
ATOM 808 C CA . HIS A 1 111 ? -13.944 6.676 -10.223 1.00 91.56 111 HIS A CA 1
ATOM 809 C C . HIS A 1 111 ? -12.926 7.597 -9.534 1.00 91.56 111 HIS A C 1
ATOM 811 O O . HIS A 1 111 ? -13.289 8.735 -9.208 1.00 91.56 111 HIS A O 1
ATOM 817 N N . ALA A 1 112 ? -11.690 7.150 -9.303 1.00 93.31 112 ALA A N 1
ATOM 818 C CA . ALA A 1 112 ? -10.673 7.880 -8.549 1.00 93.31 112 ALA A CA 1
ATOM 819 C C . ALA A 1 112 ? -9.356 8.020 -9.329 1.00 93.31 112 ALA A C 1
ATOM 821 O O . ALA A 1 112 ? -8.908 7.093 -9.995 1.00 93.31 112 ALA A O 1
ATOM 822 N N . ASP A 1 113 ? -8.697 9.166 -9.176 1.00 92.25 113 ASP A N 1
ATOM 823 C CA . ASP A 1 113 ? -7.317 9.388 -9.618 1.00 92.25 113 ASP A CA 1
ATOM 824 C C . ASP A 1 113 ? -6.322 8.806 -8.595 1.00 92.25 113 ASP A C 1
ATOM 826 O O . ASP A 1 113 ? -5.230 8.363 -8.953 1.00 92.25 113 ASP A O 1
ATOM 830 N N . LEU A 1 114 ? -6.708 8.790 -7.309 1.00 95.06 114 LEU A N 1
ATOM 831 C CA . LEU A 1 114 ? -5.929 8.240 -6.198 1.00 95.06 114 LEU A CA 1
ATOM 832 C C . LEU A 1 114 ? -6.812 7.428 -5.243 1.00 95.06 114 LEU A C 1
ATOM 834 O O . LEU A 1 114 ? -7.785 7.953 -4.699 1.00 95.06 114 LEU A O 1
ATOM 838 N N . LEU A 1 115 ? -6.407 6.192 -4.961 1.00 97.31 115 LEU A N 1
ATOM 839 C CA . LEU A 1 115 ? -7.034 5.306 -3.987 1.00 97.31 115 LEU A CA 1
ATOM 840 C C . LEU A 1 115 ? -6.056 4.966 -2.851 1.00 97.31 115 LEU A C 1
ATOM 842 O O . LEU A 1 115 ? -4.995 4.384 -3.081 1.00 97.31 115 LEU A O 1
ATOM 846 N N . LEU A 1 116 ? -6.408 5.314 -1.613 1.00 98.50 116 LEU A N 1
ATOM 847 C CA . LEU A 1 116 ? -5.651 4.929 -0.417 1.00 98.50 116 LEU A CA 1
ATOM 848 C C . LEU A 1 116 ? -6.362 3.770 0.283 1.00 98.50 116 LEU A C 1
ATOM 850 O O . LEU A 1 116 ? -7.463 3.935 0.798 1.00 98.50 116 LEU A O 1
ATOM 854 N N . ILE A 1 117 ? -5.738 2.597 0.294 1.00 98.69 117 ILE A N 1
ATOM 855 C CA . ILE A 1 117 ? -6.314 1.349 0.796 1.00 98.69 117 ILE A CA 1
ATOM 856 C C . ILE A 1 117 ? -5.718 1.059 2.167 1.00 98.69 117 ILE A C 1
ATOM 858 O O . ILE A 1 117 ? -4.564 0.658 2.284 1.00 98.69 117 ILE A O 1
ATOM 862 N N . GLU A 1 118 ? -6.488 1.279 3.222 1.00 98.69 118 GLU A N 1
ATOM 863 C CA . GLU A 1 118 ? -6.011 1.154 4.590 1.00 98.69 118 GLU A CA 1
ATOM 864 C C . GLU A 1 118 ? -6.149 -0.269 5.136 1.00 98.69 118 GLU A C 1
ATOM 866 O O . GLU A 1 118 ? -7.245 -0.821 5.220 1.00 98.69 118 GLU A O 1
ATOM 871 N N . GLY A 1 119 ? -5.035 -0.847 5.587 1.00 97.25 119 GLY A N 1
ATOM 872 C CA . GLY A 1 119 ? -5.042 -2.139 6.265 1.00 97.25 119 GLY A CA 1
ATOM 873 C C . GLY A 1 119 ? -5.757 -2.129 7.626 1.00 97.25 119 GLY A C 1
ATOM 874 O O . GLY A 1 119 ? -6.170 -1.102 8.176 1.00 97.25 119 GLY A O 1
ATOM 875 N N . VAL A 1 120 ? -5.854 -3.311 8.228 1.00 95.88 120 VAL A N 1
ATOM 876 C CA . VAL A 1 120 ? -6.399 -3.516 9.576 1.00 95.88 120 VAL A CA 1
ATOM 877 C C . VAL A 1 120 ? -5.287 -3.973 10.515 1.00 95.88 120 VAL A C 1
ATOM 879 O O . VAL A 1 120 ? -4.497 -4.836 10.160 1.00 95.88 120 VAL A O 1
ATOM 882 N N . GLY A 1 121 ? -5.209 -3.378 11.709 1.00 93.62 121 GLY A N 1
ATOM 883 C CA . GLY A 1 121 ? -4.164 -3.680 12.694 1.00 93.62 121 GLY A CA 1
ATOM 884 C C . GLY A 1 121 ? -2.731 -3.433 12.194 1.00 93.62 121 GLY A C 1
ATOM 885 O O . GLY A 1 121 ? -2.467 -2.407 11.566 1.00 93.62 121 GLY A O 1
ATOM 886 N N . GLY A 1 122 ? -1.791 -4.316 12.539 1.00 94.75 122 GLY A N 1
ATOM 887 C CA . GLY A 1 122 ? -0.422 -4.285 12.007 1.00 94.75 122 GLY A CA 1
ATOM 888 C C . GLY A 1 122 ? -0.341 -4.771 10.551 1.00 94.75 122 GLY A C 1
ATOM 889 O O . GLY A 1 122 ? -1.355 -5.003 9.904 1.00 94.75 122 GLY A O 1
ATOM 890 N N . PHE A 1 123 ? 0.866 -4.964 10.015 1.00 97.06 123 PHE A N 1
ATOM 891 C CA . PHE A 1 123 ? 1.022 -5.399 8.617 1.00 97.06 123 PHE A CA 1
ATOM 892 C C . PHE A 1 123 ? 0.659 -6.873 8.359 1.00 97.06 123 PHE A C 1
ATOM 894 O O . PHE A 1 123 ? 0.206 -7.201 7.266 1.00 97.06 123 PHE A O 1
ATOM 901 N N . ARG A 1 124 ? 0.836 -7.760 9.348 1.00 96.12 124 ARG A N 1
ATOM 902 C CA . ARG A 1 124 ? 0.543 -9.203 9.245 1.00 96.12 124 ARG A CA 1
ATOM 903 C C . ARG A 1 124 ? -0.564 -9.617 10.207 1.00 96.12 124 ARG A C 1
ATOM 905 O O . ARG A 1 124 ? -0.302 -10.198 11.259 1.00 96.12 124 ARG A O 1
ATOM 912 N N . VAL A 1 125 ? -1.800 -9.284 9.857 1.00 96.50 125 VAL A N 1
ATOM 913 C CA . VAL A 1 125 ? -2.996 -9.646 10.619 1.00 96.50 125 VAL A CA 1
ATOM 914 C C . VAL A 1 125 ? -3.712 -10.800 9.917 1.00 96.50 125 VAL A C 1
ATOM 916 O O . VAL A 1 125 ? -4.035 -10.665 8.737 1.00 96.50 125 VAL A O 1
ATOM 919 N N . PRO A 1 126 ? -3.980 -11.929 10.601 1.00 96.44 126 PRO A N 1
ATOM 920 C CA . PRO A 1 126 ? -4.663 -13.055 9.977 1.00 96.44 126 PRO A CA 1
ATOM 921 C C . PRO A 1 126 ? -6.085 -12.685 9.549 1.00 96.44 126 PRO A C 1
ATOM 923 O O . PRO A 1 126 ? -6.871 -12.159 10.348 1.00 96.44 126 PRO A O 1
ATOM 926 N N . LEU A 1 127 ? -6.404 -13.002 8.295 1.00 95.75 127 LEU A N 1
ATOM 927 C CA . LEU A 1 127 ? -7.738 -12.874 7.706 1.00 95.75 127 LEU A CA 1
ATOM 928 C C . LEU A 1 127 ? -8.384 -14.255 7.519 1.00 95.75 127 LEU A C 1
ATOM 930 O O . LEU A 1 127 ? -9.588 -14.409 7.701 1.00 95.75 127 LEU A O 1
ATOM 934 N N . GLN A 1 128 ? -7.570 -15.268 7.209 1.00 92.06 128 GLN A N 1
ATOM 935 C CA . GLN A 1 128 ? -7.927 -16.687 7.182 1.00 92.06 128 GLN A CA 1
ATOM 936 C C . GLN A 1 128 ? -6.736 -17.544 7.667 1.00 92.06 128 GLN A C 1
ATOM 938 O O . GLN A 1 128 ? -5.679 -17.016 8.006 1.00 92.06 128 GLN A O 1
ATOM 943 N N . LEU A 1 129 ? -6.879 -18.877 7.683 1.00 84.88 129 LEU A N 1
ATOM 944 C CA . LEU A 1 129 ? -5.873 -19.812 8.222 1.00 84.88 129 LEU A CA 1
ATOM 945 C C . LEU A 1 129 ? -4.471 -19.672 7.594 1.00 84.88 129 LEU A C 1
ATOM 947 O O . LEU A 1 129 ? -3.471 -19.839 8.288 1.00 84.88 129 LEU A O 1
ATOM 951 N N . ALA A 1 130 ? -4.392 -19.390 6.295 1.00 89.06 130 ALA A N 1
ATOM 952 C CA . ALA A 1 130 ? -3.136 -19.279 5.547 1.00 89.06 130 ALA A CA 1
ATOM 953 C C . ALA A 1 130 ? -3.080 -17.998 4.698 1.00 89.06 130 ALA A C 1
ATOM 955 O O . ALA A 1 130 ? -2.440 -17.984 3.651 1.00 89.06 130 ALA A O 1
ATOM 956 N N . TYR A 1 131 ? -3.800 -16.961 5.129 1.00 93.38 131 TYR A N 1
ATOM 957 C CA . TYR A 1 131 ? -3.918 -15.697 4.411 1.00 93.38 131 TYR A CA 1
ATOM 958 C C . TYR A 1 131 ? -3.989 -14.540 5.409 1.00 93.38 131 TYR A C 1
ATOM 960 O O . TYR A 1 131 ? -4.880 -14.502 6.269 1.00 93.38 131 TYR A O 1
ATOM 968 N N . ASP A 1 132 ? -3.039 -13.614 5.321 1.00 96.44 132 ASP A N 1
ATOM 969 C CA . ASP A 1 132 ? -2.959 -12.425 6.168 1.00 96.44 132 ASP A CA 1
ATOM 970 C C . ASP A 1 132 ? -3.063 -11.121 5.350 1.00 96.44 132 ASP A C 1
ATOM 972 O O . ASP A 1 132 ? -3.153 -11.116 4.122 1.00 96.44 132 ASP A O 1
ATOM 976 N N . THR A 1 133 ? -3.104 -9.978 6.033 1.00 96.38 133 THR A N 1
ATOM 977 C CA . THR A 1 133 ? -3.179 -8.659 5.383 1.00 96.38 133 THR A CA 1
ATOM 978 C C . THR A 1 133 ? -1.998 -8.345 4.463 1.00 96.38 133 THR A C 1
ATOM 980 O O . THR A 1 133 ? -2.140 -7.490 3.590 1.00 96.38 133 THR A O 1
ATOM 983 N N . ALA A 1 134 ? -0.846 -9.005 4.624 1.00 93.75 134 ALA A N 1
ATOM 984 C CA . ALA A 1 134 ? 0.279 -8.835 3.714 1.00 93.75 134 ALA A CA 1
ATOM 985 C C . ALA A 1 134 ? 0.036 -9.575 2.394 1.00 93.75 134 ALA A C 1
ATOM 987 O O . ALA A 1 134 ? 0.389 -9.055 1.338 1.00 93.75 134 ALA A O 1
ATOM 988 N N . ASP A 1 135 ? -0.609 -10.742 2.441 1.00 93.00 135 ASP A N 1
ATOM 989 C CA . ASP A 1 135 ? -1.032 -11.469 1.241 1.00 93.00 135 ASP A CA 1
ATOM 990 C C . ASP A 1 135 ? -2.123 -10.682 0.490 1.00 93.00 135 ASP A C 1
ATOM 992 O O . ASP A 1 135 ? -2.036 -10.509 -0.724 1.00 93.00 135 ASP A O 1
ATOM 996 N N . LEU A 1 136 ? -3.063 -10.064 1.216 1.00 94.38 136 LEU A N 1
ATOM 997 C CA . LEU A 1 136 ? -4.029 -9.132 0.620 1.00 94.38 136 LEU A CA 1
ATOM 998 C C . LEU A 1 136 ? -3.358 -7.927 -0.049 1.00 94.38 136 LEU A C 1
ATOM 1000 O O . LEU A 1 136 ? -3.763 -7.525 -1.137 1.00 94.38 136 LEU A O 1
ATOM 1004 N N . ALA A 1 137 ? -2.321 -7.354 0.561 1.00 92.31 137 ALA A N 1
ATOM 1005 C CA . ALA A 1 137 ? -1.569 -6.265 -0.058 1.00 92.31 137 ALA A CA 1
ATOM 1006 C C . ALA A 1 137 ? -0.875 -6.704 -1.366 1.00 92.31 137 ALA A C 1
ATOM 1008 O O . ALA A 1 137 ? -0.815 -5.915 -2.311 1.00 92.31 137 ALA A O 1
ATOM 1009 N N . VAL A 1 138 ? -0.403 -7.957 -1.448 1.00 85.25 138 VAL A N 1
ATOM 1010 C CA . VAL A 1 138 ? 0.133 -8.552 -2.688 1.00 85.25 138 VAL A CA 1
ATOM 1011 C C . VAL A 1 138 ? -0.948 -8.668 -3.756 1.00 85.25 138 VAL A C 1
ATOM 1013 O O . VAL A 1 138 ? -0.715 -8.234 -4.884 1.00 85.25 138 VAL A O 1
ATOM 1016 N N . ASP A 1 139 ? -2.124 -9.191 -3.409 1.00 83.50 139 ASP A N 1
ATOM 1017 C CA . ASP A 1 139 ? -3.238 -9.351 -4.353 1.00 83.50 139 ASP A CA 1
ATOM 1018 C C . ASP A 1 139 ? -3.757 -8.001 -4.872 1.00 83.50 139 ASP A C 1
ATOM 1020 O O . ASP A 1 139 ? -4.110 -7.860 -6.043 1.00 83.50 139 ASP A O 1
ATOM 1024 N N . LEU A 1 140 ? -3.749 -6.974 -4.017 1.00 84.12 140 LEU A N 1
ATOM 1025 C CA . LEU A 1 140 ? -4.082 -5.601 -4.396 1.00 84.12 140 LEU A CA 1
ATOM 1026 C C . LEU A 1 140 ? -3.023 -4.966 -5.311 1.00 84.12 140 LEU A C 1
ATOM 1028 O O . LEU A 1 140 ? -3.330 -3.974 -5.972 1.00 84.12 140 LEU A O 1
ATOM 1032 N N . ALA A 1 141 ? -1.802 -5.509 -5.365 1.00 81.00 141 ALA A N 1
ATOM 1033 C CA . ALA A 1 141 ? -0.690 -5.017 -6.180 1.00 81.00 141 ALA A CA 1
ATOM 1034 C C . ALA A 1 141 ? -0.400 -3.509 -6.001 1.00 81.00 141 ALA A C 1
ATOM 1036 O O . ALA A 1 141 ? 0.038 -2.831 -6.932 1.00 81.00 141 ALA A O 1
ATOM 1037 N N . ALA A 1 142 ? -0.648 -2.971 -4.803 1.00 82.00 142 ALA A N 1
ATOM 1038 C CA . ALA A 1 142 ? -0.445 -1.560 -4.490 1.00 82.00 142 ALA A CA 1
ATOM 1039 C C . ALA A 1 142 ? 0.873 -1.361 -3.718 1.00 82.00 142 ALA A C 1
ATOM 1041 O O . ALA A 1 142 ? 1.106 -2.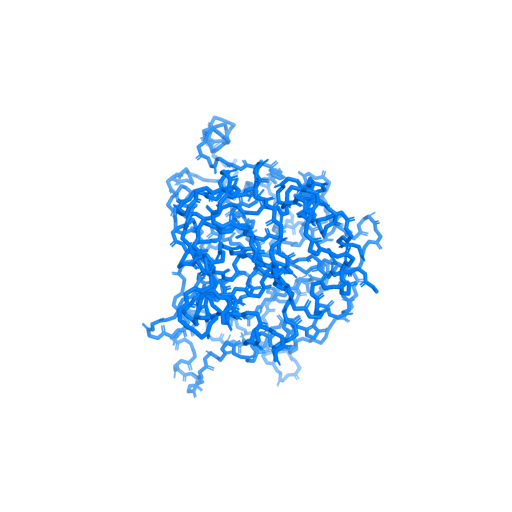066 -2.730 1.00 82.00 142 ALA A O 1
ATOM 1042 N N . PRO A 1 143 ? 1.725 -0.391 -4.103 1.00 89.56 143 PRO A N 1
ATOM 1043 C CA . PRO A 1 143 ? 2.883 -0.017 -3.302 1.00 89.56 143 PRO A CA 1
ATOM 1044 C C . PRO A 1 143 ? 2.473 0.417 -1.891 1.00 89.56 143 PRO A C 1
ATOM 1046 O O . PRO A 1 143 ? 1.385 0.959 -1.673 1.00 89.56 143 PRO A O 1
ATOM 1049 N N . VAL A 1 144 ? 3.348 0.179 -0.921 1.00 96.69 144 VAL A N 1
ATOM 1050 C CA . VAL A 1 144 ? 3.051 0.344 0.501 1.00 96.69 144 VAL A CA 1
ATOM 1051 C C . VAL A 1 144 ? 3.572 1.680 1.016 1.00 96.69 144 VAL A C 1
ATOM 1053 O O . VAL A 1 144 ? 4.745 2.013 0.839 1.00 96.69 144 VAL A O 1
ATOM 1056 N N . ILE A 1 145 ? 2.710 2.409 1.723 1.00 98.62 145 ILE A N 1
ATOM 1057 C CA . ILE A 1 145 ? 3.089 3.514 2.605 1.00 98.62 145 ILE A CA 1
ATOM 1058 C C . ILE A 1 145 ? 3.013 3.006 4.045 1.00 98.62 145 ILE A C 1
ATOM 1060 O O . ILE A 1 145 ? 1.972 2.510 4.480 1.00 98.62 145 ILE A O 1
ATOM 1064 N N . LEU A 1 146 ? 4.111 3.127 4.792 1.00 98.81 146 LEU A N 1
ATOM 1065 C CA . LEU A 1 146 ? 4.183 2.670 6.181 1.00 98.81 146 LEU A CA 1
ATOM 1066 C C . LEU A 1 146 ? 3.903 3.809 7.167 1.00 98.81 146 LEU A C 1
ATOM 1068 O O . LEU A 1 146 ? 4.661 4.773 7.248 1.00 98.81 146 LEU A O 1
ATOM 1072 N N . VAL A 1 147 ? 2.864 3.664 7.986 1.00 98.88 147 VAL A N 1
ATOM 1073 C CA . VAL A 1 147 ? 2.600 4.536 9.137 1.00 98.88 147 VAL A CA 1
ATOM 1074 C C . VAL A 1 147 ? 3.338 3.996 10.359 1.00 98.88 147 VAL A C 1
ATOM 1076 O O . VAL A 1 147 ? 3.145 2.845 10.761 1.00 98.88 147 VAL A O 1
ATOM 1079 N N . VAL A 1 148 ? 4.168 4.840 10.967 1.00 98.81 148 VAL A N 1
ATOM 1080 C CA . VAL A 1 148 ? 4.965 4.533 12.157 1.00 98.81 148 VAL A CA 1
ATOM 1081 C C . VAL A 1 148 ? 4.450 5.359 13.330 1.00 98.81 148 VAL A C 1
ATOM 1083 O O . VAL A 1 148 ? 4.588 6.581 13.346 1.00 98.81 148 VAL A O 1
ATOM 1086 N N . GLY A 1 149 ? 3.892 4.696 14.343 1.00 98.19 149 GLY A N 1
ATOM 1087 C CA . GLY A 1 149 ? 3.545 5.354 15.604 1.00 98.19 149 GLY A CA 1
ATOM 1088 C C . GLY A 1 149 ? 4.806 5.723 16.383 1.00 98.19 149 GLY A C 1
ATOM 1089 O O . GLY A 1 149 ? 5.520 4.837 16.853 1.00 98.19 149 GLY A O 1
ATOM 1090 N N . LEU A 1 150 ? 5.089 7.017 16.521 1.00 98.12 150 LEU A N 1
ATOM 1091 C CA . LEU A 1 150 ? 6.265 7.533 17.215 1.00 98.12 150 LEU A CA 1
ATOM 1092 C C . LEU A 1 150 ? 6.086 7.394 18.731 1.00 98.12 150 LEU A C 1
ATOM 1094 O O . LEU A 1 150 ? 5.388 8.180 19.371 1.00 98.12 150 LEU A O 1
ATOM 1098 N N . ARG A 1 151 ? 6.728 6.353 19.265 1.00 97.00 151 ARG A N 1
ATOM 1099 C CA . ARG A 1 151 ? 6.876 6.014 20.686 1.00 97.00 151 ARG A CA 1
ATOM 1100 C C . ARG A 1 151 ? 8.150 5.187 20.886 1.00 97.00 151 ARG A C 1
ATOM 1102 O O . ARG A 1 151 ? 8.781 4.765 19.910 1.00 97.00 151 ARG A O 1
ATOM 1109 N N . LEU A 1 152 ? 8.529 4.902 22.132 1.00 96.06 152 LEU A N 1
ATOM 1110 C CA . LEU A 1 152 ? 9.637 3.979 22.409 1.00 96.06 152 LEU A CA 1
ATOM 1111 C C . LEU A 1 152 ? 9.380 2.607 21.750 1.00 96.06 152 LEU A C 1
ATOM 1113 O O . LEU A 1 152 ? 8.294 2.046 21.876 1.00 96.06 152 LEU A O 1
ATOM 1117 N N . GLY A 1 153 ? 10.379 2.084 21.032 1.00 96.31 153 GLY A N 1
ATOM 1118 C CA . GLY A 1 153 ? 10.283 0.826 20.275 1.00 96.31 153 GLY A CA 1
ATOM 1119 C C . GLY A 1 153 ? 9.859 0.977 18.807 1.00 96.31 153 GLY A C 1
ATOM 1120 O O . GLY A 1 153 ? 9.940 0.002 18.059 1.00 96.31 153 GLY A O 1
ATOM 1121 N N . CYS A 1 154 ? 9.483 2.183 18.355 1.00 98.00 154 CYS A N 1
ATOM 1122 C CA . CYS A 1 154 ? 9.024 2.407 16.977 1.00 98.00 154 CYS A CA 1
ATOM 1123 C C . CYS A 1 154 ? 10.061 2.033 15.906 1.00 98.00 154 CYS A C 1
ATOM 1125 O O . CYS A 1 154 ? 9.675 1.501 14.870 1.00 98.00 154 CYS A O 1
ATOM 1127 N N . ILE A 1 155 ? 11.362 2.217 16.177 1.00 98.50 155 ILE A N 1
ATOM 1128 C CA . ILE A 1 155 ? 12.444 1.804 15.267 1.00 98.50 155 ILE A CA 1
ATOM 1129 C C . ILE A 1 155 ? 12.361 0.302 14.984 1.00 98.50 155 ILE A C 1
ATOM 1131 O O . ILE A 1 155 ? 12.324 -0.104 13.828 1.00 98.50 155 ILE A O 1
ATOM 1135 N N . ASN A 1 156 ? 12.270 -0.525 16.028 1.00 98.62 156 ASN A N 1
ATOM 1136 C CA . ASN A 1 156 ? 12.173 -1.975 15.875 1.00 98.62 156 ASN A CA 1
ATOM 1137 C C . ASN A 1 156 ? 10.937 -2.372 15.055 1.00 98.62 156 ASN A C 1
ATOM 1139 O O . ASN A 1 156 ? 11.055 -3.104 14.076 1.00 98.62 156 ASN A O 1
ATOM 1143 N N . HIS A 1 157 ? 9.758 -1.857 15.416 1.00 98.44 157 HIS A N 1
ATOM 1144 C CA . HIS A 1 157 ? 8.527 -2.214 14.709 1.00 98.44 157 HIS A CA 1
ATOM 1145 C C . HIS A 1 157 ? 8.543 -1.761 13.247 1.00 98.44 157 HIS A C 1
ATOM 1147 O O . HIS A 1 157 ? 8.098 -2.509 12.379 1.00 98.44 157 HIS A O 1
ATOM 1153 N N . ALA A 1 158 ? 9.083 -0.577 12.953 1.00 98.75 158 ALA A N 1
ATOM 1154 C CA . ALA A 1 158 ? 9.194 -0.078 11.589 1.00 98.75 158 ALA A CA 1
ATOM 1155 C C . ALA A 1 158 ? 10.121 -0.950 10.735 1.00 98.75 158 ALA A C 1
ATOM 1157 O O . ALA A 1 158 ? 9.744 -1.318 9.625 1.00 98.75 158 ALA A O 1
ATOM 1158 N N . LEU A 1 159 ? 11.288 -1.341 11.260 1.00 98.56 159 LEU A N 1
ATOM 1159 C CA . LEU A 1 159 ? 12.242 -2.178 10.527 1.00 98.56 159 LEU A CA 1
ATOM 1160 C C . LEU A 1 159 ? 11.712 -3.596 10.296 1.00 98.56 159 LEU A C 1
ATOM 1162 O O . LEU A 1 159 ? 11.740 -4.063 9.161 1.00 98.56 159 LEU A O 1
ATOM 1166 N N . LEU A 1 160 ? 11.134 -4.236 11.319 1.00 98.69 160 LEU A N 1
ATOM 1167 C CA . LEU A 1 160 ? 10.502 -5.555 11.172 1.00 98.69 160 LEU A CA 1
ATOM 1168 C C . LEU A 1 160 ? 9.345 -5.522 10.164 1.00 98.69 160 LEU A C 1
ATOM 1170 O O . LEU A 1 160 ? 9.179 -6.441 9.361 1.00 98.69 160 LEU A O 1
ATOM 1174 N N . THR A 1 161 ? 8.552 -4.448 10.179 1.00 98.69 161 THR A N 1
ATOM 1175 C CA . THR A 1 161 ? 7.453 -4.274 9.222 1.00 98.69 161 THR A CA 1
ATOM 1176 C C . THR A 1 161 ? 7.986 -4.066 7.805 1.00 98.69 161 THR A C 1
ATOM 1178 O O . THR A 1 161 ? 7.493 -4.694 6.871 1.00 98.69 161 THR A O 1
ATOM 1181 N N . ALA A 1 162 ? 9.023 -3.244 7.631 1.00 97.69 162 ALA A N 1
ATOM 1182 C CA . ALA A 1 162 ? 9.656 -3.014 6.336 1.00 97.69 162 ALA A CA 1
ATOM 1183 C C . ALA A 1 162 ? 10.292 -4.290 5.757 1.00 97.69 162 ALA A C 1
ATOM 1185 O O . ALA A 1 162 ? 10.170 -4.547 4.559 1.00 97.69 162 ALA A O 1
ATOM 1186 N N . GLU A 1 163 ? 10.932 -5.116 6.588 1.00 95.69 163 GLU A N 1
ATOM 1187 C CA . GLU A 1 163 ? 11.429 -6.436 6.186 1.00 95.69 163 GLU A CA 1
ATOM 1188 C C . GLU A 1 163 ? 10.290 -7.355 5.732 1.00 95.69 163 GLU A C 1
ATOM 1190 O O . GLU A 1 163 ? 10.396 -7.980 4.678 1.00 95.69 163 GLU A O 1
ATOM 1195 N N . ALA A 1 164 ? 9.176 -7.395 6.469 1.00 96.88 164 ALA A N 1
ATOM 1196 C CA . ALA A 1 164 ? 8.012 -8.200 6.102 1.00 96.88 164 ALA A CA 1
ATOM 1197 C C . ALA A 1 164 ? 7.371 -7.749 4.776 1.00 96.88 164 ALA A C 1
ATOM 1199 O O . ALA A 1 164 ? 7.009 -8.600 3.962 1.00 96.88 164 ALA A O 1
ATOM 1200 N N . ILE A 1 165 ? 7.265 -6.435 4.541 1.00 94.12 165 ILE A N 1
ATOM 1201 C CA . ILE A 1 165 ? 6.784 -5.857 3.274 1.00 94.12 165 ILE A CA 1
ATOM 1202 C C . ILE A 1 165 ? 7.675 -6.333 2.119 1.00 94.12 165 ILE A C 1
ATOM 1204 O O . ILE A 1 165 ? 7.193 -6.935 1.158 1.00 94.12 165 ILE A O 1
ATOM 1208 N N . ARG A 1 166 ? 8.994 -6.149 2.245 1.00 88.56 166 ARG A N 1
ATOM 1209 C CA . ARG A 1 166 ? 9.964 -6.545 1.211 1.00 88.56 166 ARG A CA 1
ATOM 1210 C C . ARG A 1 166 ? 9.987 -8.050 0.969 1.00 88.56 166 ARG A C 1
ATOM 1212 O O . ARG A 1 166 ? 10.068 -8.483 -0.176 1.00 88.56 166 ARG A O 1
ATOM 1219 N N . ALA A 1 167 ? 9.867 -8.855 2.022 1.00 86.62 167 ALA A N 1
ATOM 1220 C CA . ALA A 1 167 ? 9.819 -10.313 1.922 1.00 86.62 167 ALA A CA 1
ATOM 1221 C C . ALA A 1 167 ? 8.585 -10.826 1.157 1.00 86.62 167 ALA A C 1
ATOM 1223 O O . ALA A 1 167 ? 8.584 -11.966 0.694 1.00 86.62 167 ALA A O 1
ATOM 1224 N N . ARG A 1 168 ? 7.540 -10.002 1.012 1.00 85.94 168 ARG A N 1
ATOM 1225 C CA . ARG A 1 168 ? 6.361 -10.273 0.174 1.00 85.94 168 ARG A CA 1
ATOM 1226 C C . ARG A 1 168 ? 6.495 -9.748 -1.261 1.00 85.94 168 ARG A C 1
ATOM 1228 O O . ARG A 1 168 ? 5.555 -9.872 -2.037 1.00 85.94 168 ARG A O 1
ATOM 1235 N N . GLY A 1 169 ? 7.649 -9.189 -1.630 1.00 80.00 169 GLY A N 1
ATOM 1236 C CA . GLY A 1 169 ? 7.870 -8.582 -2.946 1.00 80.00 169 GLY A CA 1
ATOM 1237 C C . GLY A 1 169 ? 7.109 -7.270 -3.141 1.00 80.00 169 GLY A C 1
ATOM 1238 O O . GLY A 1 169 ? 6.902 -6.845 -4.274 1.00 80.00 169 GLY A O 1
ATOM 1239 N N . LEU A 1 170 ? 6.655 -6.639 -2.055 1.00 82.81 170 LEU A N 1
ATOM 1240 C CA . LEU A 1 170 ? 5.973 -5.353 -2.105 1.00 82.81 170 LEU A CA 1
ATOM 1241 C C . LEU A 1 170 ? 6.984 -4.209 -2.039 1.00 82.81 170 LEU A C 1
ATOM 1243 O O . LEU A 1 170 ? 7.985 -4.268 -1.320 1.00 82.81 170 LEU A O 1
ATOM 1247 N N . GLU A 1 171 ? 6.692 -3.145 -2.777 1.00 87.25 171 GLU A N 1
ATOM 1248 C CA . GLU A 1 171 ? 7.492 -1.928 -2.774 1.00 87.25 171 GLU A CA 1
ATOM 1249 C C . GLU A 1 171 ? 7.090 -1.038 -1.596 1.00 87.25 171 GLU A C 1
ATOM 1251 O O . GLU A 1 171 ? 5.932 -0.648 -1.475 1.00 87.25 171 GLU A O 1
ATOM 1256 N N . LEU A 1 172 ? 8.047 -0.695 -0.733 1.00 92.81 172 LEU A N 1
ATOM 1257 C CA . LEU A 1 172 ? 7.866 0.318 0.304 1.00 92.81 172 LEU A CA 1
ATOM 1258 C C . LEU A 1 172 ? 8.255 1.684 -0.274 1.00 92.81 172 LEU A C 1
ATOM 1260 O O . LEU A 1 172 ? 9.439 2.009 -0.336 1.00 92.81 172 LEU A O 1
ATOM 1264 N N . VAL A 1 173 ? 7.263 2.467 -0.700 1.00 93.62 173 VAL A N 1
ATOM 1265 C CA . VAL A 1 173 ? 7.483 3.744 -1.408 1.00 93.62 173 VAL A CA 1
ATOM 1266 C C . VAL A 1 173 ? 7.720 4.924 -0.475 1.00 93.62 173 VAL A C 1
ATOM 1268 O O . VAL A 1 173 ? 8.249 5.947 -0.892 1.00 93.62 173 VAL A O 1
ATOM 1271 N N . GLY A 1 174 ? 7.356 4.794 0.798 1.00 97.00 174 GLY A N 1
ATOM 1272 C CA . GLY A 1 174 ? 7.636 5.819 1.788 1.00 97.00 174 GLY A CA 1
ATOM 1273 C C . GLY A 1 174 ? 7.035 5.514 3.147 1.00 97.00 174 GLY A C 1
ATOM 1274 O O . GLY A 1 174 ? 6.292 4.545 3.331 1.00 97.00 174 GLY A O 1
ATOM 1275 N N . TRP A 1 175 ? 7.358 6.366 4.112 1.00 98.69 175 TRP A N 1
ATOM 1276 C CA . TRP A 1 175 ? 6.875 6.232 5.479 1.00 98.69 175 TRP A CA 1
ATOM 1277 C C . TRP A 1 175 ? 6.409 7.564 6.068 1.00 98.69 175 TRP A C 1
ATOM 1279 O O . TRP A 1 175 ? 6.878 8.637 5.682 1.00 98.69 175 TRP A O 1
ATOM 1289 N N . ILE A 1 176 ? 5.471 7.488 7.012 1.00 98.88 176 ILE A N 1
ATOM 1290 C CA . ILE A 1 176 ? 4.934 8.633 7.751 1.00 98.88 176 ILE A CA 1
ATOM 1291 C C . ILE A 1 176 ? 5.078 8.367 9.243 1.00 98.88 176 ILE A C 1
ATOM 1293 O O . ILE A 1 176 ? 4.616 7.343 9.746 1.00 98.88 176 ILE A O 1
ATOM 1297 N N . GLY A 1 177 ? 5.695 9.300 9.963 1.00 98.56 177 GLY A N 1
ATOM 1298 C CA . GLY A 1 177 ? 5.726 9.268 11.422 1.00 98.56 177 GLY A CA 1
ATOM 1299 C C . GLY A 1 177 ? 4.477 9.924 12.000 1.00 98.56 177 GLY A C 1
ATOM 1300 O O . GLY A 1 177 ? 4.229 11.092 11.719 1.00 98.56 177 GLY A O 1
ATOM 1301 N N . ASN A 1 178 ? 3.722 9.222 12.839 1.00 98.50 178 ASN A N 1
ATOM 1302 C CA . ASN A 1 178 ? 2.603 9.801 13.577 1.00 98.50 178 ASN A CA 1
ATOM 1303 C C . ASN A 1 178 ? 2.958 9.975 15.057 1.00 98.50 178 ASN A C 1
ATOM 1305 O O . ASN A 1 178 ? 3.298 9.002 15.731 1.00 98.50 178 ASN A O 1
ATOM 1309 N N . GLY A 1 179 ? 2.898 11.203 15.572 1.00 97.38 179 GLY A N 1
ATOM 1310 C CA . GLY A 1 179 ? 3.126 11.486 16.987 1.00 97.38 179 GLY A CA 1
ATOM 1311 C C . GLY A 1 179 ? 1.994 10.939 17.854 1.00 97.38 179 GLY A C 1
ATOM 1312 O O . GLY A 1 179 ? 0.960 11.578 17.970 1.00 97.38 179 GLY A O 1
ATOM 1313 N N . ILE A 1 180 ? 2.189 9.781 18.485 1.00 95.69 180 ILE A N 1
ATOM 1314 C CA . ILE A 1 180 ? 1.175 9.171 19.370 1.00 95.69 180 ILE A CA 1
ATOM 1315 C C . ILE A 1 180 ? 1.507 9.318 20.854 1.00 95.69 180 ILE A C 1
ATOM 1317 O O . ILE A 1 180 ? 0.623 9.230 21.696 1.00 95.69 180 ILE A O 1
ATOM 1321 N N . ASP A 1 181 ? 2.772 9.578 21.172 1.00 94.06 181 ASP A N 1
ATOM 1322 C CA . ASP A 1 181 ? 3.233 9.865 22.523 1.00 94.06 181 ASP A CA 1
ATOM 1323 C C . ASP A 1 181 ? 3.766 11.302 22.580 1.00 94.06 181 ASP A C 1
ATOM 1325 O O . ASP A 1 181 ? 4.833 11.618 22.044 1.00 94.06 181 ASP A O 1
ATOM 1329 N N . ALA A 1 182 ? 3.010 12.186 23.236 1.00 92.38 182 ALA A N 1
ATOM 1330 C CA . ALA A 1 182 ? 3.384 13.587 23.429 1.00 92.38 182 ALA A CA 1
ATOM 1331 C C . ALA A 1 182 ? 4.676 13.763 24.247 1.00 92.38 182 ALA A C 1
ATOM 1333 O O . ALA A 1 182 ? 5.309 14.816 24.175 1.00 92.38 182 ALA A O 1
ATOM 1334 N N . GLN A 1 183 ? 5.058 12.756 25.036 1.00 93.19 183 GLN A N 1
ATOM 1335 C CA . GLN A 1 183 ? 6.197 12.787 25.951 1.00 93.19 183 GLN A CA 1
ATOM 1336 C C . GLN A 1 183 ? 7.406 12.014 25.415 1.00 93.19 183 GLN A C 1
ATOM 1338 O O . GLN A 1 183 ? 8.399 11.857 26.131 1.00 93.19 183 GLN A O 1
ATOM 1343 N N . MET A 1 184 ? 7.360 11.554 24.159 1.00 93.44 184 MET A N 1
ATOM 1344 C CA . MET A 1 184 ? 8.453 10.800 23.557 1.00 93.44 184 MET A CA 1
ATOM 1345 C C . MET A 1 184 ? 9.763 11.598 23.604 1.00 93.44 184 MET A C 1
ATOM 1347 O O . MET A 1 184 ? 9.953 12.595 22.904 1.00 93.44 184 MET A O 1
ATOM 1351 N N . SER A 1 185 ? 10.708 11.116 24.410 1.00 92.50 185 SER A N 1
ATOM 1352 C CA . SER A 1 185 ? 12.057 11.673 24.450 1.00 92.50 185 SER A CA 1
ATOM 1353 C C . SER A 1 185 ? 12.819 11.356 23.162 1.00 92.50 185 SER A C 1
ATOM 1355 O O . SER A 1 185 ? 12.627 10.298 22.560 1.00 92.50 185 SER A O 1
ATOM 1357 N N . ARG A 1 186 ? 13.718 12.262 22.757 1.00 95.38 186 ARG A N 1
ATOM 1358 C CA . ARG A 1 186 ? 14.614 12.065 21.601 1.00 95.38 186 ARG A CA 1
ATOM 1359 C C . ARG A 1 186 ? 13.867 11.742 20.297 1.00 95.38 186 ARG A C 1
ATOM 1361 O O . ARG A 1 186 ? 14.286 10.885 19.516 1.00 95.38 186 ARG A O 1
ATOM 1368 N N . ARG A 1 187 ? 12.700 12.365 20.101 1.00 96.00 187 ARG A N 1
ATOM 1369 C CA . ARG A 1 187 ? 11.825 12.111 18.949 1.00 96.00 187 ARG A CA 1
ATOM 1370 C C . ARG A 1 187 ? 12.560 12.324 17.625 1.00 96.00 187 ARG A C 1
ATOM 1372 O O . ARG A 1 187 ? 12.480 11.462 16.754 1.00 96.00 187 ARG A O 1
ATOM 1379 N N . ASP A 1 188 ? 13.291 13.425 17.497 1.00 96.62 188 ASP A N 1
ATOM 1380 C CA . ASP A 1 188 ? 14.002 13.770 16.265 1.00 96.62 188 ASP A CA 1
ATOM 1381 C C . ASP A 1 188 ? 15.139 12.784 15.973 1.00 96.62 188 ASP A C 1
ATOM 1383 O O . ASP A 1 188 ? 15.306 12.364 14.831 1.00 96.62 188 ASP A O 1
ATOM 1387 N N . GLU A 1 189 ? 15.863 12.322 16.998 1.00 98.19 189 GLU A N 1
ATOM 1388 C CA . GLU A 1 189 ? 16.890 11.291 16.834 1.00 98.19 189 GLU A CA 1
ATOM 1389 C C . GLU A 1 189 ? 16.293 9.931 16.429 1.00 98.19 189 GLU A C 1
ATOM 1391 O O . GLU A 1 189 ? 16.897 9.205 15.641 1.00 98.19 189 GLU A O 1
ATOM 1396 N N . ASN A 1 190 ? 15.091 9.585 16.909 1.00 98.06 190 ASN A N 1
ATOM 1397 C CA . ASN A 1 190 ? 14.387 8.379 16.457 1.00 98.06 190 ASN A CA 1
ATOM 1398 C C . ASN A 1 190 ? 13.925 8.508 15.000 1.00 98.06 190 ASN A C 1
ATOM 1400 O O . ASN A 1 190 ? 14.053 7.553 14.236 1.00 98.06 190 ASN A O 1
ATOM 1404 N N . ILE A 1 191 ? 13.421 9.680 14.602 1.00 98.31 191 ILE A N 1
ATOM 1405 C CA . ILE A 1 191 ? 13.047 9.965 13.211 1.00 98.31 191 ILE A CA 1
ATOM 1406 C C . ILE A 1 191 ? 14.274 9.861 12.297 1.00 98.31 191 ILE A C 1
ATOM 1408 O O . ILE A 1 191 ? 14.208 9.174 11.283 1.00 98.31 191 ILE A O 1
ATOM 1412 N N . ALA A 1 192 ? 15.406 10.457 12.680 1.00 98.19 192 ALA A N 1
ATOM 1413 C CA . ALA A 1 192 ? 16.652 10.352 11.921 1.00 98.19 192 ALA A CA 1
ATOM 1414 C C . ALA A 1 192 ? 17.124 8.893 11.791 1.00 98.19 192 ALA A C 1
ATOM 1416 O O . ALA A 1 192 ? 17.523 8.453 10.715 1.00 98.19 192 ALA A O 1
ATOM 1417 N N . ALA A 1 193 ? 17.010 8.104 12.864 1.00 98.06 193 ALA A N 1
ATOM 1418 C CA . ALA A 1 193 ? 17.365 6.692 12.818 1.00 98.06 193 ALA A CA 1
ATOM 1419 C C . ALA A 1 193 ? 16.474 5.881 11.858 1.00 98.06 193 ALA A C 1
ATOM 1421 O O . ALA A 1 193 ? 16.975 4.951 11.219 1.00 98.06 193 ALA A O 1
ATOM 1422 N N . LEU A 1 194 ? 15.182 6.221 11.760 1.00 98.50 194 LEU A N 1
ATOM 1423 C CA . LEU A 1 194 ? 14.241 5.645 10.794 1.00 98.50 194 LEU A CA 1
ATOM 1424 C C . LEU A 1 194 ? 14.593 6.057 9.358 1.00 98.50 194 LEU A C 1
ATOM 1426 O O . LEU A 1 194 ? 14.669 5.182 8.495 1.00 98.50 194 LEU A O 1
ATOM 1430 N N . ASP A 1 195 ? 14.872 7.344 9.123 1.00 97.12 195 ASP A N 1
ATOM 1431 C CA . ASP A 1 195 ? 15.286 7.879 7.817 1.00 97.12 195 ASP A CA 1
ATOM 1432 C C . ASP A 1 195 ? 16.506 7.124 7.256 1.00 97.12 195 ASP A C 1
ATOM 1434 O O . ASP A 1 195 ? 16.518 6.723 6.093 1.00 97.12 195 ASP A O 1
ATOM 1438 N N . GLU A 1 196 ? 17.504 6.842 8.097 1.00 96.81 196 GLU A N 1
ATOM 1439 C CA . GLU A 1 196 ? 18.724 6.121 7.704 1.00 96.81 196 GLU A CA 1
ATOM 1440 C C . GLU A 1 196 ? 18.499 4.641 7.351 1.00 96.81 196 GLU A C 1
ATOM 1442 O O . GLU A 1 196 ? 19.298 4.053 6.620 1.00 96.81 196 GLU A O 1
ATOM 1447 N N . ARG A 1 197 ? 17.466 3.998 7.910 1.00 96.44 197 ARG A N 1
ATOM 1448 C CA . ARG A 1 197 ? 17.342 2.526 7.918 1.00 96.44 197 ARG A CA 1
ATOM 1449 C C . ARG A 1 197 ? 16.167 2.001 7.108 1.00 96.44 197 ARG A C 1
ATOM 1451 O O . ARG A 1 197 ? 16.207 0.859 6.654 1.00 96.44 197 ARG A O 1
ATOM 1458 N N . LEU A 1 198 ? 15.124 2.806 6.909 1.00 91.12 198 LEU A N 1
ATOM 1459 C CA . LEU A 1 198 ? 13.941 2.377 6.169 1.00 91.12 198 LEU A CA 1
ATOM 1460 C C . LEU A 1 198 ? 14.167 2.324 4.662 1.00 91.12 198 LEU A C 1
ATOM 1462 O O . LEU A 1 198 ? 13.399 1.641 3.994 1.00 91.12 198 LEU A O 1
ATOM 1466 N N . GLY A 1 199 ? 15.205 2.971 4.121 1.00 86.69 199 GLY A N 1
ATOM 1467 C CA . GLY A 1 199 ? 15.572 2.863 2.702 1.00 86.69 199 GLY A CA 1
ATOM 1468 C C . GLY A 1 199 ? 14.474 3.320 1.733 1.00 86.69 199 GLY A C 1
ATOM 1469 O O . GLY A 1 199 ? 14.385 2.793 0.630 1.00 86.69 199 GLY A O 1
ATOM 1470 N N . CYS A 1 200 ? 13.609 4.235 2.171 1.00 89.44 200 CYS A N 1
ATOM 1471 C CA . CYS A 1 200 ? 12.547 4.873 1.392 1.00 89.44 200 CYS A CA 1
ATOM 1472 C C . CYS A 1 200 ? 12.361 6.312 1.895 1.00 89.44 200 CYS A C 1
ATOM 1474 O O . CYS A 1 200 ? 12.892 6.676 2.949 1.00 89.44 200 CYS A O 1
ATOM 1476 N N . GLU A 1 201 ? 11.628 7.145 1.156 1.00 93.38 201 GLU A N 1
ATOM 1477 C CA . GLU A 1 201 ? 11.454 8.539 1.558 1.00 93.38 201 GLU A CA 1
ATOM 1478 C C . GLU A 1 201 ? 10.531 8.705 2.774 1.00 93.38 201 GLU A C 1
ATOM 1480 O O . GLU A 1 201 ? 9.555 7.976 2.968 1.00 93.38 201 GLU A O 1
ATOM 1485 N N . ARG A 1 202 ? 10.801 9.741 3.568 1.00 97.88 202 ARG A N 1
ATOM 1486 C CA . ARG A 1 202 ? 9.858 10.234 4.569 1.00 97.88 202 ARG A CA 1
ATOM 1487 C C . ARG A 1 202 ? 8.840 11.151 3.909 1.00 97.88 202 ARG A C 1
ATOM 1489 O O . ARG A 1 202 ? 9.179 12.245 3.457 1.00 97.88 202 ARG A O 1
ATOM 1496 N N . LEU A 1 203 ? 7.585 10.728 3.917 1.00 98.31 203 LEU A N 1
ATOM 1497 C CA . LEU A 1 203 ? 6.458 11.463 3.343 1.00 98.31 203 LEU A CA 1
ATOM 1498 C C . LEU A 1 203 ? 5.913 12.544 4.280 1.00 98.31 203 LEU A C 1
ATOM 1500 O O . LEU A 1 203 ? 5.135 13.396 3.867 1.00 98.31 203 LEU A O 1
ATOM 1504 N N . GLY A 1 204 ? 6.318 12.527 5.544 1.00 98.25 204 GLY A N 1
ATOM 1505 C CA . GLY A 1 204 ? 5.980 13.565 6.503 1.00 98.25 204 GLY A CA 1
ATOM 1506 C C . GLY A 1 204 ? 6.001 13.050 7.929 1.00 98.25 204 GLY A C 1
ATOM 1507 O O . GLY A 1 204 ? 6.195 11.859 8.189 1.00 98.25 204 GLY A O 1
ATOM 1508 N N . VAL A 1 205 ? 5.822 13.977 8.863 1.00 98.38 205 VAL A N 1
ATOM 1509 C CA . VAL A 1 205 ? 5.719 13.668 10.285 1.00 98.38 205 VAL A CA 1
ATOM 1510 C C . VAL A 1 205 ? 4.584 14.491 10.877 1.00 98.38 205 VAL A C 1
ATOM 1512 O O . VAL A 1 205 ? 4.632 15.718 10.866 1.00 98.38 205 VAL A O 1
ATOM 1515 N N . LEU A 1 206 ? 3.583 13.809 11.423 1.00 97.94 206 LEU A N 1
ATOM 1516 C CA . LEU A 1 206 ? 2.457 14.429 12.108 1.00 97.94 206 LEU A CA 1
ATOM 1517 C C . LEU A 1 206 ? 2.824 14.690 13.576 1.00 97.94 206 LEU A C 1
ATOM 1519 O O . LEU A 1 206 ? 3.457 13.841 14.220 1.00 97.94 206 LEU A O 1
ATOM 1523 N N . PRO A 1 207 ? 2.489 15.862 14.137 1.00 96.06 207 PRO A N 1
ATOM 1524 C CA . PRO A 1 207 ? 2.659 16.118 15.561 1.00 96.06 207 PRO A CA 1
ATOM 1525 C C . PRO A 1 207 ? 1.714 15.233 16.385 1.00 96.06 207 PRO A C 1
ATOM 1527 O O . PRO A 1 207 ? 0.787 14.633 15.852 1.00 96.06 207 PRO A O 1
ATOM 1530 N N . HIS A 1 208 ? 1.934 15.180 17.699 1.00 95.00 208 HIS A N 1
ATOM 1531 C CA . HIS A 1 208 ? 0.879 14.708 18.588 1.00 95.00 208 HIS A CA 1
ATOM 1532 C C . HIS A 1 208 ? -0.230 15.759 18.625 1.00 95.00 208 HIS A C 1
ATOM 1534 O O . HIS A 1 208 ? -0.021 16.866 19.124 1.00 95.00 208 HIS A O 1
ATOM 1540 N N . ASP A 1 209 ? -1.396 15.403 18.098 1.00 91.69 209 ASP A N 1
ATOM 1541 C CA . ASP A 1 209 ? -2.535 16.299 17.958 1.00 91.69 209 ASP A CA 1
ATOM 1542 C C . ASP A 1 209 ? -3.654 15.923 18.936 1.00 91.69 209 ASP A C 1
ATOM 1544 O O . ASP A 1 209 ? -4.358 14.928 18.765 1.00 91.69 209 ASP A O 1
ATOM 1548 N N . ALA A 1 210 ? -3.839 16.748 19.967 1.00 88.50 210 ALA A N 1
ATOM 1549 C CA . ALA A 1 210 ? -4.903 16.555 20.949 1.00 88.50 210 ALA A CA 1
ATOM 1550 C C . ALA A 1 210 ? -6.307 16.816 20.374 1.00 88.50 210 ALA A C 1
ATOM 1552 O O . ALA A 1 210 ? -7.290 16.356 20.949 1.00 88.50 210 ALA A O 1
ATOM 1553 N N . THR A 1 211 ? -6.412 17.553 19.264 1.00 90.00 211 THR A N 1
ATOM 1554 C CA . THR A 1 211 ? -7.693 17.849 18.606 1.00 90.00 211 THR A CA 1
ATOM 1555 C C . THR A 1 211 ? -8.143 16.733 17.670 1.00 90.00 211 THR A C 1
ATOM 1557 O O . THR A 1 211 ? -9.326 16.665 17.347 1.00 90.00 211 THR A O 1
ATOM 1560 N N . GLN A 1 212 ? -7.220 15.839 17.286 1.00 90.56 212 GLN A N 1
ATOM 1561 C CA . GLN A 1 212 ? -7.453 14.766 16.318 1.00 90.56 212 GLN A CA 1
ATOM 1562 C C . GLN A 1 212 ? -8.052 15.297 15.001 1.00 90.56 212 GLN A C 1
ATOM 1564 O O . GLN A 1 212 ? -8.917 14.654 14.407 1.00 90.56 212 GLN A O 1
ATOM 1569 N N . ASP A 1 213 ? -7.571 16.454 14.524 1.00 94.94 213 ASP A N 1
ATOM 1570 C CA . ASP A 1 213 ? -7.983 17.056 13.254 1.00 94.94 213 ASP A CA 1
ATOM 1571 C C . ASP A 1 213 ? -6.974 16.721 12.133 1.00 94.94 213 ASP A C 1
ATOM 1573 O O . ASP A 1 213 ? -5.922 17.362 12.007 1.00 94.94 213 ASP A O 1
ATOM 1577 N N . PRO A 1 214 ? -7.260 15.716 11.281 1.00 96.50 214 PRO A N 1
ATOM 1578 C CA . PRO A 1 214 ? -6.360 15.348 10.194 1.00 96.50 214 PRO A CA 1
ATOM 1579 C C . PRO A 1 214 ? -6.264 16.428 9.106 1.00 96.50 214 PRO A C 1
ATOM 1581 O O . PRO A 1 214 ? -5.247 16.503 8.415 1.00 96.50 214 PRO A O 1
ATOM 1584 N N . ALA A 1 215 ? -7.286 17.275 8.934 1.00 96.31 215 ALA A N 1
ATOM 1585 C CA . ALA A 1 215 ? -7.280 18.311 7.905 1.00 96.31 215 ALA A CA 1
ATOM 1586 C C . ALA A 1 215 ? -6.291 19.432 8.251 1.00 96.31 215 ALA A C 1
ATOM 1588 O O . ALA A 1 215 ? -5.573 19.909 7.369 1.00 96.31 215 ALA A O 1
ATOM 1589 N N . ALA A 1 216 ? -6.190 19.796 9.533 1.00 96.44 216 ALA A N 1
ATOM 1590 C CA . ALA A 1 216 ? -5.243 20.800 10.016 1.00 96.44 216 ALA A CA 1
ATOM 1591 C C . ALA A 1 216 ? -3.775 20.421 9.745 1.00 96.44 216 ALA A C 1
ATOM 1593 O O . ALA A 1 216 ? -2.944 21.294 9.493 1.00 96.44 216 ALA A O 1
ATOM 1594 N N . ASN A 1 217 ? -3.458 19.122 9.745 1.00 96.75 217 ASN A N 1
ATOM 1595 C CA . ASN A 1 217 ? -2.094 18.619 9.566 1.00 96.75 217 ASN A CA 1
ATOM 1596 C C . ASN A 1 217 ? -1.799 18.089 8.153 1.00 96.75 217 ASN A C 1
ATOM 1598 O O . ASN A 1 217 ? -0.676 17.668 7.873 1.00 96.75 217 ASN A O 1
ATOM 1602 N N . ALA A 1 218 ? -2.762 18.162 7.230 1.00 96.25 218 ALA A N 1
ATOM 1603 C CA . ALA A 1 218 ? -2.617 17.685 5.855 1.00 96.25 218 ALA A CA 1
ATOM 1604 C C . ALA A 1 218 ? -1.434 18.328 5.101 1.00 96.25 218 ALA A C 1
ATOM 1606 O O . ALA A 1 218 ? -0.764 17.678 4.301 1.00 96.25 218 ALA A O 1
ATOM 1607 N N . GLY A 1 219 ? -1.127 19.600 5.383 1.00 96.06 219 GLY A N 1
ATOM 1608 C CA . GLY A 1 219 ? 0.002 20.314 4.773 1.00 96.06 219 GLY A CA 1
ATOM 1609 C C . GLY A 1 219 ? 1.392 19.807 5.189 1.00 96.06 219 GLY A C 1
ATOM 1610 O O . GLY A 1 219 ? 2.381 20.207 4.581 1.00 96.06 219 GLY A O 1
ATOM 1611 N N . LEU A 1 220 ? 1.481 18.941 6.207 1.00 97.19 220 LEU A N 1
ATOM 1612 C CA . LEU A 1 220 ? 2.737 18.348 6.692 1.00 97.19 220 LEU A CA 1
ATOM 1613 C C . LEU A 1 220 ? 3.106 17.044 5.977 1.00 97.19 220 LEU A C 1
ATOM 1615 O O . LEU A 1 220 ? 4.195 16.507 6.197 1.00 97.19 220 LEU A O 1
ATOM 1619 N N . LEU A 1 221 ? 2.188 16.517 5.169 1.00 97.50 221 LEU A N 1
ATOM 1620 C CA . LEU A 1 221 ? 2.368 15.287 4.417 1.00 97.50 221 LEU A CA 1
ATOM 1621 C C . LEU A 1 221 ? 2.548 15.592 2.933 1.00 97.50 221 LEU A C 1
ATOM 1623 O O . LEU A 1 221 ? 2.114 16.628 2.435 1.00 97.50 221 LEU A O 1
ATOM 1627 N N . ARG A 1 222 ? 3.160 14.651 2.223 1.00 94.94 222 ARG A N 1
ATOM 1628 C CA . ARG A 1 222 ? 3.179 14.586 0.763 1.00 94.94 222 ARG A CA 1
ATOM 1629 C C . ARG A 1 222 ? 2.843 13.174 0.310 1.00 94.94 222 ARG A C 1
ATOM 1631 O O . ARG A 1 222 ? 3.068 12.207 1.034 1.00 94.94 222 ARG A O 1
ATOM 1638 N N . LEU A 1 223 ? 2.325 13.051 -0.903 1.00 92.12 223 LEU A N 1
ATOM 1639 C CA . LEU A 1 223 ? 2.260 11.755 -1.572 1.00 92.12 223 LEU A CA 1
ATOM 1640 C C . LEU A 1 223 ? 3.638 11.398 -2.135 1.00 92.12 223 LEU A C 1
ATOM 1642 O O . LEU A 1 223 ? 4.387 12.319 -2.477 1.00 92.12 223 LEU A O 1
ATOM 1646 N N . PRO A 1 224 ? 3.960 10.101 -2.293 1.00 88.25 224 PRO A N 1
ATOM 1647 C CA . PRO A 1 224 ? 5.177 9.723 -2.988 1.00 88.25 224 PRO A CA 1
ATOM 1648 C C . PRO A 1 224 ? 5.194 10.346 -4.381 1.00 88.25 224 PRO A C 1
ATOM 1650 O O . PRO A 1 224 ? 4.140 10.435 -5.032 1.00 88.25 224 PRO A O 1
ATOM 1653 N N . ALA A 1 225 ? 6.362 10.782 -4.851 1.00 73.44 225 ALA A N 1
ATOM 1654 C CA . ALA A 1 225 ? 6.495 11.309 -6.209 1.00 73.44 225 ALA A CA 1
ATOM 1655 C C . ALA A 1 225 ? 5.890 10.305 -7.201 1.00 73.44 225 ALA A C 1
ATOM 1657 O O . ALA A 1 225 ? 6.093 9.100 -7.049 1.00 73.44 225 ALA A O 1
ATOM 1658 N N . ALA A 1 226 ? 5.054 10.756 -8.149 1.00 58.28 226 ALA A N 1
ATOM 1659 C CA . ALA A 1 226 ? 4.657 9.903 -9.277 1.00 58.28 226 ALA A CA 1
ATOM 1660 C C . ALA A 1 226 ? 5.943 9.330 -9.871 1.00 58.28 226 ALA A C 1
ATOM 1662 O O . ALA A 1 226 ? 6.876 10.102 -10.077 1.00 58.28 226 ALA A O 1
ATOM 1663 N N . SER A 1 227 ? 6.043 8.010 -10.059 1.00 48.66 227 SER A N 1
ATOM 1664 C CA . SER A 1 227 ? 7.225 7.436 -10.699 1.00 48.66 227 SER A CA 1
ATOM 1665 C C . SER A 1 227 ? 7.234 7.926 -12.147 1.00 48.66 227 SER A C 1
ATOM 1667 O O . SER A 1 227 ? 6.611 7.336 -13.025 1.00 48.66 227 SER A O 1
ATOM 1669 N N . THR A 1 228 ? 7.859 9.074 -12.378 1.00 39.50 228 THR A N 1
ATOM 1670 C CA . THR A 1 228 ? 8.015 9.689 -13.697 1.00 39.50 228 THR A CA 1
ATOM 1671 C C . THR A 1 228 ? 9.282 9.210 -14.390 1.00 39.50 228 THR A C 1
ATOM 1673 O O . THR A 1 228 ? 9.530 9.587 -15.532 1.00 39.50 228 THR A O 1
ATOM 1676 N N . ASP A 1 229 ? 10.089 8.373 -13.735 1.00 38.44 229 ASP A N 1
ATOM 1677 C CA . ASP A 1 229 ? 11.284 7.826 -14.352 1.00 38.44 229 ASP A CA 1
ATOM 1678 C C . ASP A 1 229 ? 10.928 6.604 -15.196 1.00 38.44 229 ASP A C 1
ATOM 1680 O O . ASP A 1 229 ? 10.612 5.522 -14.702 1.00 38.44 229 ASP A O 1
ATOM 1684 N N . ALA A 1 230 ? 11.071 6.765 -16.513 1.00 42.53 230 ALA A N 1
ATOM 1685 C CA . ALA A 1 230 ? 11.046 5.672 -17.482 1.00 42.53 230 ALA A CA 1
ATOM 1686 C C . ALA A 1 230 ? 12.050 4.544 -17.142 1.00 42.53 230 ALA A C 1
ATOM 1688 O O . ALA A 1 230 ? 11.936 3.448 -17.685 1.00 42.53 230 ALA A O 1
ATOM 1689 N N . ALA A 1 231 ? 13.017 4.801 -16.250 1.00 39.78 231 ALA A N 1
ATOM 1690 C CA . ALA A 1 231 ? 13.949 3.819 -15.707 1.00 39.78 231 ALA A CA 1
ATOM 1691 C C . ALA A 1 231 ? 13.333 2.928 -14.604 1.00 39.78 231 ALA A C 1
ATOM 1693 O O . ALA A 1 231 ? 13.607 1.733 -14.603 1.00 39.78 231 ALA A O 1
ATOM 1694 N N . ASP A 1 232 ? 12.447 3.447 -13.743 1.00 48.03 232 ASP A N 1
ATOM 1695 C CA . ASP A 1 232 ? 11.736 2.655 -12.713 1.00 48.03 232 ASP A CA 1
ATOM 1696 C C . ASP A 1 232 ? 10.549 1.860 -13.288 1.00 48.03 232 ASP A C 1
ATOM 1698 O O . ASP A 1 232 ? 10.070 0.880 -12.701 1.00 48.03 232 ASP A O 1
ATOM 1702 N N . ALA A 1 233 ? 10.102 2.247 -14.486 1.00 64.56 233 ALA A N 1
ATOM 1703 C CA . ALA A 1 233 ? 9.144 1.496 -15.289 1.00 64.56 233 ALA A CA 1
ATOM 1704 C C . ALA A 1 233 ? 9.751 0.237 -15.933 1.00 64.56 233 ALA A C 1
ATOM 1706 O O . ALA A 1 233 ? 8.989 -0.617 -16.391 1.00 64.56 233 ALA A O 1
ATOM 1707 N N . ILE A 1 234 ? 11.086 0.114 -15.988 1.00 84.88 234 ILE A N 1
ATOM 1708 C CA . ILE A 1 234 ? 11.790 -1.003 -16.628 1.00 84.88 234 ILE A CA 1
ATOM 1709 C C . ILE A 1 234 ? 12.468 -1.860 -15.559 1.00 84.88 234 ILE A C 1
ATOM 1711 O O . ILE A 1 234 ? 13.495 -1.501 -14.992 1.00 84.88 234 ILE A O 1
ATOM 1715 N N . VAL A 1 235 ? 11.915 -3.043 -15.316 1.00 89.94 235 VAL A N 1
ATOM 1716 C CA . VAL A 1 235 ? 12.454 -4.008 -14.357 1.00 89.94 235 VAL A CA 1
ATOM 1717 C C . VAL A 1 235 ? 13.336 -5.018 -15.082 1.00 89.94 235 VAL A C 1
ATOM 1719 O O . VAL A 1 235 ? 12.925 -5.606 -16.081 1.00 89.94 235 VAL A O 1
ATOM 1722 N N . LEU A 1 236 ? 14.542 -5.251 -14.566 1.00 93.19 236 LEU A N 1
ATOM 1723 C CA . LEU A 1 236 ? 15.473 -6.249 -15.091 1.00 93.19 236 LEU A CA 1
ATOM 1724 C C . LEU A 1 236 ? 15.485 -7.479 -14.175 1.00 93.19 236 LEU A C 1
ATOM 1726 O O . LEU A 1 236 ? 15.801 -7.358 -12.994 1.00 93.19 236 LEU A O 1
ATOM 1730 N N . LEU A 1 237 ? 15.158 -8.658 -14.712 1.00 92.25 237 LEU A N 1
ATOM 1731 C CA . LEU A 1 237 ? 15.099 -9.918 -13.959 1.00 92.25 237 LEU A CA 1
ATOM 1732 C C . LEU A 1 237 ? 15.866 -11.032 -14.669 1.00 92.25 237 LEU A C 1
ATOM 1734 O O . LEU A 1 237 ? 15.431 -11.532 -15.702 1.00 92.25 237 LEU A O 1
ATOM 1738 N N . ASP A 1 238 ? 16.956 -11.530 -14.099 1.00 91.75 238 ASP A N 1
ATOM 1739 C CA . ASP A 1 238 ? 17.716 -12.619 -14.739 1.00 91.75 238 ASP A CA 1
ATOM 1740 C C . ASP A 1 238 ? 16.870 -13.892 -14.942 1.00 91.75 238 ASP A C 1
ATOM 1742 O O . ASP A 1 238 ? 17.018 -14.612 -15.935 1.00 91.75 238 ASP A O 1
ATOM 1746 N N . SER A 1 239 ? 15.896 -14.122 -14.054 1.00 93.81 239 SER A N 1
ATOM 1747 C CA . SER A 1 239 ? 14.946 -15.230 -14.136 1.00 93.81 239 SER A CA 1
ATOM 1748 C C . SER A 1 239 ? 13.500 -14.755 -14.268 1.00 93.81 239 SER A C 1
ATOM 1750 O O . SER A 1 239 ? 13.015 -13.989 -13.438 1.00 93.81 239 SER A O 1
ATOM 1752 N N . ALA A 1 240 ? 12.760 -15.304 -15.236 1.00 92.38 240 ALA A N 1
ATOM 1753 C CA . ALA A 1 240 ? 11.317 -15.096 -15.361 1.00 92.38 240 ALA A CA 1
ATOM 1754 C C . ALA A 1 240 ? 10.544 -15.609 -14.135 1.00 92.38 240 ALA A C 1
ATOM 1756 O O . ALA A 1 240 ? 9.439 -15.146 -13.884 1.00 92.38 240 ALA A O 1
ATOM 1757 N N . ALA A 1 241 ? 11.119 -16.516 -13.335 1.00 89.50 241 ALA A N 1
ATOM 1758 C CA . ALA A 1 241 ? 10.522 -16.939 -12.066 1.00 89.50 241 ALA A CA 1
ATOM 1759 C C . ALA A 1 241 ? 10.473 -15.814 -11.015 1.00 89.50 241 ALA A C 1
ATOM 1761 O O . ALA A 1 241 ? 9.742 -15.934 -10.038 1.00 89.50 241 ALA A O 1
ATOM 1762 N N . GLY A 1 242 ? 11.232 -14.730 -11.214 1.00 83.56 242 GLY A N 1
ATOM 1763 C CA . GLY A 1 242 ? 11.165 -13.530 -10.385 1.00 83.56 242 GLY A CA 1
ATOM 1764 C C . GLY A 1 242 ? 9.958 -12.639 -10.682 1.00 83.56 242 GLY A C 1
ATOM 1765 O O . GLY A 1 242 ? 9.741 -11.675 -9.962 1.00 83.56 242 GLY A O 1
ATOM 1766 N N . LEU A 1 243 ? 9.166 -12.915 -11.723 1.00 86.44 243 LEU A N 1
ATOM 1767 C CA . LEU A 1 243 ? 7.950 -12.152 -12.007 1.00 86.44 243 LEU A CA 1
ATOM 1768 C C . LEU A 1 243 ? 6.875 -12.412 -10.932 1.00 86.44 243 LEU A C 1
ATOM 1770 O O . LEU A 1 243 ? 6.468 -13.554 -10.716 1.00 86.44 243 LEU A O 1
ATOM 1774 N N . HIS A 1 244 ? 6.375 -11.343 -10.308 1.00 82.25 244 HIS A N 1
ATOM 1775 C CA . HIS A 1 244 ? 5.262 -11.345 -9.353 1.00 82.25 244 HIS A CA 1
ATOM 1776 C C . HIS A 1 244 ? 4.329 -10.144 -9.601 1.00 82.25 244 HIS A C 1
ATOM 1778 O O . HIS A 1 244 ? 4.617 -9.295 -10.445 1.00 82.25 244 HIS A O 1
ATOM 1784 N N . ALA A 1 245 ? 3.222 -10.056 -8.855 1.00 71.44 245 ALA A N 1
ATOM 1785 C CA . ALA A 1 245 ? 2.174 -9.039 -9.026 1.00 71.44 245 ALA A CA 1
ATOM 1786 C C . ALA A 1 245 ? 2.665 -7.576 -8.938 1.00 71.44 245 ALA A C 1
ATOM 1788 O O . ALA A 1 245 ? 2.069 -6.687 -9.532 1.00 71.44 245 ALA A O 1
ATOM 1789 N N . GLY A 1 246 ? 3.796 -7.318 -8.274 1.00 67.62 246 GLY A N 1
ATOM 1790 C CA . GLY A 1 246 ? 4.402 -5.980 -8.180 1.00 67.62 246 GLY A CA 1
ATOM 1791 C C . GLY A 1 246 ? 4.988 -5.457 -9.500 1.00 67.62 246 GLY A C 1
ATOM 1792 O O . GLY A 1 246 ? 5.319 -4.277 -9.607 1.00 67.62 246 GLY A O 1
ATOM 1793 N N . HIS A 1 247 ? 5.096 -6.313 -10.520 1.00 83.94 247 HIS A N 1
ATOM 1794 C CA . HIS A 1 247 ? 5.493 -5.922 -11.874 1.00 83.94 247 HIS A CA 1
ATOM 1795 C C . HIS A 1 247 ? 4.302 -5.582 -12.778 1.00 83.94 247 HIS A C 1
ATOM 1797 O O . HIS A 1 247 ? 4.502 -5.345 -13.973 1.00 83.94 247 HIS A O 1
ATOM 1803 N N . HIS A 1 248 ? 3.082 -5.552 -12.236 1.00 79.88 248 HIS A N 1
ATOM 1804 C CA . HIS A 1 248 ? 1.895 -5.182 -12.994 1.00 79.88 248 HIS A CA 1
ATOM 1805 C C . HIS A 1 248 ? 2.064 -3.804 -13.645 1.00 79.88 248 HIS A C 1
ATOM 1807 O O . HIS A 1 248 ? 2.549 -2.862 -13.019 1.00 79.88 248 HIS A O 1
ATOM 1813 N N . GLY A 1 249 ? 1.718 -3.698 -14.929 1.00 78.56 249 GLY A N 1
ATOM 1814 C CA . GLY A 1 249 ? 1.833 -2.445 -15.685 1.00 78.56 249 GLY A CA 1
ATOM 1815 C C . GLY A 1 249 ? 3.267 -1.975 -15.981 1.00 78.56 249 GLY A C 1
ATOM 1816 O O . GLY A 1 249 ? 3.441 -0.993 -16.704 1.00 78.56 249 GLY A O 1
ATOM 1817 N N . ARG A 1 250 ? 4.304 -2.679 -15.505 1.00 86.31 250 ARG A N 1
ATOM 1818 C CA . ARG A 1 250 ? 5.711 -2.351 -15.790 1.00 86.31 250 ARG A CA 1
ATOM 1819 C C . ARG A 1 250 ? 6.199 -2.998 -17.083 1.00 86.31 250 ARG A C 1
ATOM 1821 O O . ARG A 1 250 ? 5.643 -3.988 -17.560 1.00 86.31 250 ARG A O 1
ATOM 1828 N N . VAL A 1 251 ? 7.268 -2.451 -17.645 1.00 93.81 251 VAL A N 1
ATOM 1829 C CA . VAL A 1 251 ? 8.065 -3.113 -18.677 1.00 93.81 251 VAL A CA 1
ATOM 1830 C C . VAL A 1 251 ? 9.070 -4.017 -17.971 1.00 93.81 251 VAL A C 1
ATOM 1832 O O . VAL A 1 251 ? 9.777 -3.573 -17.075 1.00 93.81 251 VAL A O 1
ATOM 1835 N N . VAL A 1 252 ? 9.153 -5.288 -18.351 1.00 95.94 252 VAL A N 1
ATOM 1836 C CA . VAL A 1 252 ? 10.079 -6.238 -17.725 1.00 95.94 252 VAL A CA 1
ATOM 1837 C C . VAL A 1 252 ? 10.986 -6.844 -18.778 1.00 95.94 252 VAL A C 1
ATOM 1839 O O . VAL A 1 252 ? 10.512 -7.452 -19.734 1.00 95.94 252 VAL A O 1
ATOM 1842 N N . VAL A 1 253 ? 12.295 -6.726 -18.586 1.00 97.69 253 VAL A N 1
ATOM 1843 C CA . VAL A 1 253 ? 13.294 -7.438 -19.382 1.00 97.69 253 VAL A CA 1
ATOM 1844 C C . VAL A 1 253 ? 13.816 -8.602 -18.574 1.00 97.69 253 VAL A C 1
ATOM 1846 O O . VAL A 1 253 ? 14.332 -8.421 -17.472 1.00 97.69 253 VAL A O 1
ATOM 1849 N N . THR A 1 254 ? 13.686 -9.806 -19.123 1.00 97.62 254 THR A N 1
ATOM 1850 C CA . THR A 1 254 ? 14.164 -11.014 -18.459 1.00 97.62 254 THR A CA 1
ATOM 1851 C C . THR A 1 254 ? 15.407 -11.585 -19.131 1.00 97.62 254 THR A C 1
ATOM 1853 O O . THR A 1 254 ? 15.539 -11.508 -20.351 1.00 97.62 254 THR A O 1
ATOM 1856 N N . GLY A 1 255 ? 16.296 -12.213 -18.358 1.00 95.12 255 GLY A N 1
ATOM 1857 C CA . GLY A 1 255 ? 17.385 -13.055 -18.875 1.00 95.12 255 GLY A CA 1
ATOM 1858 C C . GLY A 1 255 ? 16.910 -14.450 -19.311 1.00 95.12 255 GLY A C 1
ATOM 1859 O O . GLY A 1 255 ? 17.649 -15.211 -19.931 1.00 95.12 255 GLY A O 1
ATOM 1860 N N . SER A 1 256 ? 15.667 -14.815 -18.996 1.00 95.88 256 SER A N 1
ATOM 1861 C CA . SER A 1 256 ? 15.099 -16.129 -19.302 1.00 95.88 256 SER A CA 1
ATOM 1862 C C . SER A 1 256 ? 14.637 -16.257 -20.743 1.00 95.88 256 SER A C 1
ATOM 1864 O O . SER A 1 256 ? 14.285 -15.275 -21.389 1.00 95.88 256 SER A O 1
ATOM 1866 N N . HIS A 1 257 ? 14.577 -17.496 -21.229 1.00 96.19 257 HIS A N 1
ATOM 1867 C CA . HIS A 1 257 ? 14.014 -17.776 -22.542 1.00 96.19 257 HIS A CA 1
ATOM 1868 C C . HIS A 1 257 ? 12.481 -17.670 -22.543 1.00 96.19 257 HIS A C 1
ATOM 1870 O O . HIS A 1 257 ? 11.833 -17.934 -21.526 1.00 96.19 257 HIS A O 1
ATOM 1876 N N . GLY A 1 258 ? 11.895 -17.336 -23.693 1.00 95.06 258 GLY A N 1
ATOM 1877 C CA . GLY A 1 258 ? 10.454 -17.160 -23.901 1.00 95.06 258 GLY A CA 1
ATOM 1878 C C . GLY A 1 258 ? 9.664 -18.470 -23.971 1.00 95.06 258 GLY A C 1
ATOM 1879 O O . GLY A 1 258 ? 8.812 -18.633 -24.838 1.00 95.06 258 GLY A O 1
ATOM 1880 N N . GLY A 1 259 ? 9.944 -19.424 -23.082 1.00 95.88 259 GLY A N 1
ATOM 1881 C CA . GLY A 1 259 ? 9.260 -20.715 -23.029 1.00 95.88 259 GLY A CA 1
ATOM 1882 C C . GLY A 1 259 ? 7.892 -20.672 -22.336 1.00 95.88 259 GLY A C 1
ATOM 1883 O O . GLY A 1 259 ? 7.494 -19.684 -21.720 1.00 95.88 259 GLY A O 1
ATOM 1884 N N . VAL A 1 260 ? 7.177 -21.802 -22.365 1.00 95.25 260 VAL A N 1
ATOM 1885 C CA . VAL A 1 260 ? 5.840 -21.957 -21.750 1.00 95.25 260 VAL A CA 1
ATOM 1886 C C . VAL A 1 260 ? 5.824 -21.598 -20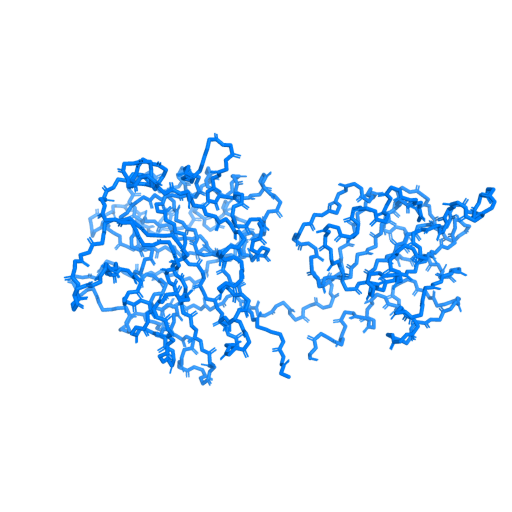.257 1.00 95.25 260 VAL A C 1
ATOM 1888 O O . VAL A 1 260 ? 4.854 -21.027 -19.763 1.00 95.25 260 VAL A O 1
ATOM 1891 N N . SER A 1 261 ? 6.886 -21.928 -19.516 1.00 93.56 261 SER A N 1
ATOM 1892 C CA . SER A 1 261 ? 6.994 -21.596 -18.090 1.00 93.56 261 SER A CA 1
ATOM 1893 C C . SER A 1 261 ? 7.097 -20.088 -17.855 1.00 93.56 261 SER A C 1
ATOM 1895 O O . SER A 1 261 ? 6.414 -19.575 -16.972 1.00 93.56 261 SER A O 1
ATOM 1897 N N . ALA A 1 262 ? 7.879 -19.377 -18.672 1.00 95.31 262 ALA A N 1
ATOM 1898 C CA . ALA A 1 262 ? 8.024 -17.925 -18.602 1.00 95.31 262 ALA A CA 1
ATOM 1899 C C . ALA A 1 262 ? 6.681 -17.211 -18.824 1.00 95.31 262 ALA A C 1
ATOM 1901 O O . ALA A 1 262 ? 6.338 -16.293 -18.079 1.00 95.31 262 ALA A O 1
ATOM 1902 N N . ALA A 1 263 ? 5.870 -17.713 -19.761 1.00 95.62 263 ALA A N 1
ATOM 1903 C CA . ALA A 1 263 ? 4.524 -17.200 -20.009 1.00 95.62 263 ALA A CA 1
ATOM 1904 C C . ALA A 1 263 ? 3.626 -17.268 -18.765 1.00 95.62 263 ALA A C 1
ATOM 1906 O O . ALA A 1 263 ? 2.907 -16.320 -18.473 1.00 95.62 263 ALA A O 1
ATOM 1907 N N . ARG A 1 264 ? 3.685 -18.362 -17.990 1.00 92.31 264 ARG A N 1
ATOM 1908 C CA . ARG A 1 264 ? 2.875 -18.506 -16.764 1.00 92.31 264 ARG A CA 1
ATOM 1909 C C . ARG A 1 264 ? 3.233 -17.471 -15.705 1.00 92.31 264 ARG A C 1
ATOM 1911 O O . ARG A 1 264 ? 2.338 -16.992 -15.015 1.00 92.31 264 ARG A O 1
ATOM 1918 N N . TYR A 1 265 ? 4.514 -17.142 -15.565 1.00 92.88 265 TYR A N 1
ATOM 1919 C CA . TYR A 1 265 ? 4.935 -16.110 -14.624 1.00 92.88 265 TYR A CA 1
ATOM 1920 C C . TYR A 1 265 ? 4.479 -14.721 -15.082 1.00 92.88 265 TYR A C 1
ATOM 1922 O O . TYR A 1 265 ? 3.919 -13.973 -14.287 1.00 92.88 265 TYR A O 1
ATOM 1930 N N . ALA A 1 266 ? 4.616 -14.414 -16.375 1.00 94.06 266 ALA A N 1
ATOM 1931 C CA . ALA A 1 266 ? 4.131 -13.157 -16.939 1.00 94.06 266 ALA A CA 1
ATOM 1932 C C . ALA A 1 266 ? 2.601 -13.011 -16.841 1.00 94.06 266 ALA A C 1
ATOM 1934 O O . ALA A 1 266 ? 2.129 -11.944 -16.470 1.00 94.06 266 ALA A O 1
ATOM 1935 N N . LEU A 1 267 ? 1.826 -14.079 -17.059 1.00 91.12 267 LEU A N 1
ATOM 1936 C CA . LEU A 1 267 ? 0.368 -14.066 -16.869 1.00 91.12 267 LEU A CA 1
ATOM 1937 C C . LEU A 1 267 ? -0.041 -13.703 -15.436 1.00 91.12 267 LEU A C 1
ATOM 1939 O O . LEU A 1 267 ? -1.017 -12.989 -15.244 1.00 91.12 267 LEU A O 1
ATOM 1943 N N . ARG A 1 268 ? 0.699 -14.189 -14.432 1.00 82.88 268 ARG A N 1
ATOM 1944 C CA . ARG A 1 268 ? 0.433 -13.882 -13.016 1.00 82.88 268 ARG A CA 1
ATOM 1945 C C . ARG A 1 268 ? 0.851 -12.466 -12.634 1.00 82.88 268 ARG A C 1
ATOM 1947 O O . ARG A 1 268 ? 0.206 -11.851 -11.798 1.00 82.88 268 ARG A O 1
ATOM 1954 N N . ALA A 1 269 ? 1.950 -11.983 -13.206 1.00 84.75 269 ALA A N 1
ATOM 1955 C CA . ALA A 1 269 ? 2.491 -10.664 -12.904 1.00 84.75 269 ALA A CA 1
ATOM 1956 C C . ALA A 1 269 ? 1.759 -9.529 -13.641 1.00 84.75 269 ALA A C 1
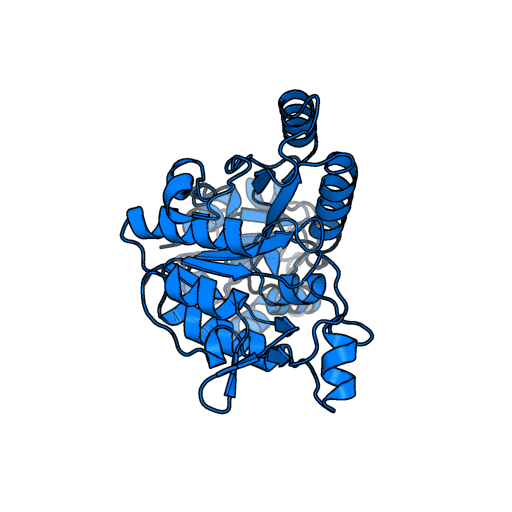ATOM 1958 O O . ALA A 1 269 ? 1.717 -8.412 -13.143 1.00 84.75 269 ALA A O 1
ATOM 1959 N N . GLY A 1 270 ? 1.198 -9.799 -14.823 1.00 88.88 270 GLY A N 1
ATOM 1960 C CA . GLY A 1 270 ? 0.519 -8.806 -15.658 1.00 88.88 270 GLY A CA 1
ATOM 1961 C C . GLY A 1 270 ? 1.379 -7.596 -16.063 1.00 88.88 270 GLY A C 1
ATOM 1962 O O . GLY A 1 270 ? 0.893 -6.469 -15.955 1.00 88.88 270 GLY A O 1
ATOM 1963 N N . PRO A 1 271 ? 2.643 -7.768 -16.499 1.00 92.44 271 PRO A N 1
ATOM 1964 C CA . PRO A 1 271 ? 3.454 -6.649 -16.962 1.00 92.44 271 PRO A CA 1
ATOM 1965 C C . PRO A 1 271 ? 2.857 -6.041 -18.233 1.00 92.44 271 PRO A C 1
ATOM 1967 O O . PRO A 1 271 ? 2.261 -6.738 -19.057 1.00 92.44 271 PRO A O 1
ATOM 1970 N N . ARG A 1 272 ? 3.085 -4.742 -18.431 1.00 90.88 272 ARG A N 1
ATOM 1971 C CA . ARG A 1 272 ? 2.692 -4.030 -19.653 1.00 90.88 272 ARG A CA 1
ATOM 1972 C C . ARG A 1 272 ? 3.377 -4.607 -20.887 1.00 90.88 272 ARG A C 1
ATOM 1974 O O . ARG A 1 272 ? 2.767 -4.673 -21.948 1.00 90.88 272 ARG A O 1
ATOM 1981 N N . LEU A 1 273 ? 4.650 -4.974 -20.753 1.00 96.31 273 LEU A N 1
ATOM 1982 C CA . LEU A 1 273 ? 5.455 -5.560 -21.820 1.00 96.31 273 LEU A CA 1
ATOM 1983 C C . LEU A 1 273 ? 6.535 -6.457 -21.217 1.00 96.31 273 LEU A C 1
ATOM 1985 O O . LEU A 1 273 ? 7.270 -6.021 -20.335 1.00 96.31 273 LEU A O 1
ATOM 1989 N N . SER A 1 274 ? 6.653 -7.689 -21.711 1.00 97.88 274 SER A N 1
ATOM 1990 C CA . SER A 1 274 ? 7.733 -8.608 -21.327 1.00 97.88 274 SER A CA 1
ATOM 1991 C C . SER A 1 274 ? 8.735 -8.821 -22.454 1.00 97.88 274 SER A C 1
ATOM 1993 O O . SER A 1 274 ? 8.340 -9.098 -23.586 1.00 97.88 274 SER A O 1
ATOM 1995 N N . PHE A 1 275 ? 10.024 -8.791 -22.125 1.00 98.50 275 PHE A N 1
ATOM 1996 C CA . PHE A 1 275 ? 11.097 -9.252 -22.996 1.00 98.50 275 PHE A CA 1
ATOM 1997 C C . PHE A 1 275 ? 11.700 -10.556 -22.475 1.00 98.50 275 PHE A C 1
ATOM 1999 O O . PHE A 1 275 ? 12.053 -10.673 -21.298 1.00 98.50 275 PHE A O 1
ATOM 2006 N N . PHE A 1 276 ? 11.867 -11.522 -23.370 1.00 98.44 276 PHE A N 1
ATOM 2007 C CA . PHE A 1 276 ? 12.538 -12.794 -23.103 1.00 98.44 276 PHE A CA 1
ATOM 2008 C C . PHE A 1 276 ? 13.665 -13.020 -24.106 1.00 98.44 276 PHE A C 1
ATOM 2010 O O . PHE A 1 276 ? 13.641 -12.474 -25.200 1.00 98.44 276 PHE A O 1
ATOM 2017 N N . ASN A 1 277 ? 14.632 -13.864 -23.790 1.00 98.19 277 ASN A N 1
ATOM 2018 C CA . ASN A 1 277 ? 15.584 -14.340 -24.786 1.00 98.19 277 ASN A CA 1
ATOM 2019 C C . ASN A 1 277 ? 14.905 -15.386 -25.702 1.00 98.19 277 ASN A C 1
ATOM 2021 O O . ASN A 1 277 ? 14.082 -16.173 -25.237 1.00 98.19 277 ASN A O 1
ATOM 2025 N N . ASP A 1 278 ? 15.218 -15.432 -26.995 1.00 98.06 278 ASP A N 1
ATOM 2026 C CA . ASP A 1 278 ? 14.642 -16.434 -27.904 1.00 98.06 278 ASP A CA 1
ATOM 2027 C C . ASP A 1 278 ? 15.273 -17.826 -27.780 1.00 98.06 278 ASP A C 1
ATOM 2029 O O . ASP A 1 278 ? 14.713 -18.794 -28.296 1.00 98.06 278 ASP A O 1
ATOM 2033 N N . ALA A 1 279 ? 16.431 -17.938 -27.117 1.00 96.69 279 ALA A N 1
ATOM 2034 C CA . ALA A 1 279 ? 17.223 -19.163 -27.006 1.00 96.69 279 ALA A CA 1
ATOM 2035 C C . ALA A 1 279 ? 17.415 -19.896 -28.350 1.00 96.69 279 ALA A C 1
ATOM 2037 O O . ALA A 1 279 ? 17.409 -21.128 -28.410 1.00 96.69 279 ALA A O 1
ATOM 2038 N N . GLY A 1 280 ? 17.542 -19.136 -29.442 1.00 96.38 280 GLY A N 1
ATOM 2039 C CA . GLY A 1 280 ? 17.679 -19.671 -30.796 1.00 96.38 280 GLY A CA 1
ATOM 2040 C C . GLY A 1 280 ? 16.434 -20.393 -31.299 1.00 96.38 280 GLY A C 1
ATOM 2041 O O . GLY A 1 280 ? 16.556 -21.297 -32.123 1.00 96.38 280 GLY A O 1
ATOM 2042 N N . HIS A 1 281 ? 15.257 -20.031 -30.779 1.00 95.94 281 HIS A N 1
ATOM 2043 C CA . HIS A 1 281 ? 13.941 -20.632 -31.018 1.00 95.94 281 HIS A CA 1
ATOM 2044 C C . HIS A 1 281 ? 13.794 -22.077 -30.523 1.00 95.94 281 HIS A C 1
ATOM 2046 O O . HIS A 1 281 ? 12.714 -22.477 -30.096 1.00 95.94 281 HIS A O 1
ATOM 2052 N N . GLY A 1 282 ? 14.859 -22.874 -30.527 1.00 91.81 282 GLY A N 1
ATOM 2053 C CA . GLY A 1 282 ? 14.796 -24.290 -30.192 1.00 91.81 282 GLY A CA 1
ATOM 2054 C C . GLY A 1 282 ? 13.914 -25.088 -31.160 1.00 91.81 282 GLY A C 1
ATOM 2055 O O . GLY A 1 282 ? 13.500 -24.627 -32.224 1.00 91.81 282 GLY A O 1
ATOM 2056 N N . LYS A 1 283 ? 13.624 -26.342 -30.804 1.00 95.38 283 LYS A N 1
ATOM 2057 C CA . LYS A 1 283 ? 12.772 -27.209 -31.628 1.00 95.38 283 LYS A CA 1
ATOM 2058 C C . LYS A 1 283 ? 11.335 -26.682 -31.624 1.00 95.38 283 LYS A C 1
ATOM 2060 O O . LYS A 1 283 ? 10.748 -26.558 -30.554 1.00 95.38 283 LYS A O 1
ATOM 2065 N N . ALA A 1 284 ? 10.771 -26.471 -32.815 1.00 94.06 284 ALA A N 1
ATOM 2066 C CA . ALA A 1 284 ? 9.390 -26.018 -33.003 1.00 94.06 284 ALA A CA 1
ATOM 2067 C C . ALA A 1 284 ? 9.065 -24.721 -32.235 1.00 94.06 284 ALA A C 1
ATOM 2069 O O . ALA A 1 284 ? 8.025 -24.632 -31.588 1.00 94.06 284 ALA A O 1
ATOM 2070 N N . ASP A 1 285 ? 9.988 -23.752 -32.267 1.00 96.56 285 ASP A N 1
ATOM 2071 C CA . ASP A 1 285 ? 9.814 -22.424 -31.661 1.00 96.56 285 ASP A CA 1
ATOM 2072 C C . ASP A 1 285 ? 9.563 -22.438 -30.139 1.00 96.56 285 ASP A C 1
ATOM 2074 O O . ASP A 1 285 ? 9.013 -21.497 -29.564 1.00 96.56 285 ASP A O 1
ATOM 2078 N N . ALA A 1 286 ? 10.014 -23.490 -29.445 1.00 96.06 286 ALA A N 1
ATOM 2079 C CA . ALA A 1 286 ? 9.874 -23.637 -27.996 1.00 96.06 286 ALA A CA 1
ATOM 2080 C C . ALA A 1 286 ? 10.456 -22.461 -27.184 1.00 96.06 286 ALA A C 1
ATOM 2082 O O . ALA A 1 286 ? 9.942 -22.148 -26.111 1.00 96.06 286 ALA A O 1
ATOM 2083 N N . GLY A 1 287 ? 11.506 -21.810 -27.686 1.00 95.12 287 GLY A N 1
ATOM 2084 C CA . GLY A 1 287 ? 12.164 -20.653 -27.075 1.00 95.12 287 GLY A CA 1
ATOM 2085 C C . GLY A 1 287 ? 11.380 -19.343 -27.187 1.00 95.12 287 GLY A C 1
ATOM 2086 O O . GLY A 1 287 ? 11.692 -18.402 -26.464 1.00 95.12 287 GLY A O 1
ATOM 2087 N N . ILE A 1 288 ? 10.339 -19.294 -28.027 1.00 98.06 288 ILE A N 1
ATOM 2088 C CA . ILE A 1 288 ? 9.445 -18.134 -28.189 1.00 98.06 288 ILE A CA 1
ATOM 2089 C C . ILE A 1 288 ? 7.964 -18.481 -27.942 1.00 98.06 288 ILE A C 1
ATOM 2091 O O . ILE A 1 288 ? 7.073 -17.673 -28.210 1.00 98.06 288 ILE A O 1
AT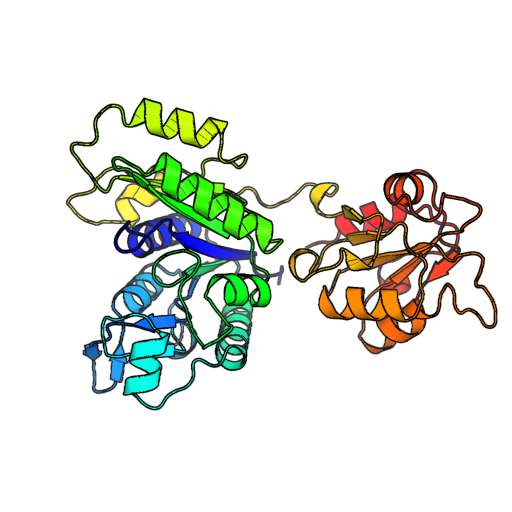OM 2095 N N . ALA A 1 289 ? 7.673 -19.673 -27.410 1.00 98.00 289 ALA A N 1
ATOM 2096 C CA . ALA A 1 289 ? 6.316 -20.169 -27.168 1.00 98.00 289 ALA A CA 1
ATOM 2097 C C . ALA A 1 289 ? 5.456 -19.239 -26.285 1.00 98.00 289 ALA A C 1
ATOM 2099 O O . ALA A 1 289 ? 4.227 -19.247 -26.381 1.00 98.00 289 ALA A O 1
ATOM 2100 N N . ALA A 1 290 ? 6.084 -18.418 -25.439 1.00 97.81 290 ALA A N 1
ATOM 2101 C CA . ALA A 1 290 ? 5.406 -17.444 -24.595 1.00 97.81 290 ALA A CA 1
ATOM 2102 C C . ALA A 1 290 ? 4.627 -16.393 -25.392 1.00 97.81 290 ALA A C 1
ATOM 2104 O O . ALA A 1 290 ? 3.586 -15.944 -24.919 1.00 97.81 290 ALA A O 1
ATOM 2105 N N . LEU A 1 291 ? 5.077 -16.034 -26.600 1.00 98.50 291 LEU A N 1
ATOM 2106 C CA . LEU A 1 291 ? 4.449 -14.987 -27.409 1.00 98.50 291 LEU A CA 1
ATOM 2107 C C . LEU A 1 291 ? 2.986 -15.314 -27.730 1.00 98.50 291 LEU A C 1
ATOM 2109 O O . LEU A 1 291 ? 2.108 -14.475 -27.530 1.00 98.50 291 LEU A O 1
ATOM 2113 N N . ALA A 1 292 ? 2.719 -16.549 -28.162 1.00 97.94 292 ALA A N 1
ATOM 2114 C CA . ALA A 1 292 ? 1.370 -17.007 -28.490 1.00 97.94 292 ALA A CA 1
ATOM 2115 C C . ALA A 1 292 ? 0.474 -17.107 -27.245 1.00 97.94 292 ALA A C 1
ATOM 2117 O O . ALA A 1 292 ? -0.693 -16.724 -27.289 1.00 97.94 292 ALA A O 1
ATOM 2118 N N . ILE A 1 293 ? 1.024 -17.583 -26.124 1.00 97.88 293 ILE A N 1
ATOM 2119 C CA . ILE A 1 293 ? 0.290 -17.708 -24.856 1.00 97.88 293 ILE A CA 1
ATOM 2120 C C . ILE A 1 293 ? -0.109 -16.326 -24.329 1.00 97.88 293 ILE A C 1
ATOM 2122 O O . ILE A 1 293 ? -1.257 -16.108 -23.956 1.00 97.88 293 ILE A O 1
ATOM 2126 N N . LEU A 1 294 ? 0.829 -15.379 -24.319 1.00 97.94 294 LEU A N 1
ATOM 2127 C CA . LEU A 1 294 ? 0.585 -14.027 -23.822 1.00 97.94 294 LEU A CA 1
ATOM 2128 C C . LEU A 1 294 ? -0.336 -13.237 -24.756 1.00 97.94 294 LEU A C 1
ATOM 2130 O O . LEU A 1 294 ? -1.175 -12.482 -24.272 1.00 97.94 294 LEU A O 1
ATOM 2134 N N . GLN A 1 295 ? -0.281 -13.494 -26.068 1.00 97.94 295 GLN A N 1
ATOM 2135 C CA . GLN A 1 295 ? -1.226 -12.920 -27.028 1.00 97.94 295 GLN A CA 1
ATOM 2136 C C . GLN A 1 295 ? -2.677 -13.305 -26.716 1.00 97.94 295 GLN A C 1
ATOM 2138 O O . GLN A 1 295 ? -3.560 -12.455 -26.791 1.00 97.94 295 GLN A O 1
ATOM 2143 N N . GLN A 1 296 ? -2.935 -14.562 -26.336 1.00 96.38 296 GLN A N 1
ATOM 2144 C CA . GLN A 1 296 ? -4.285 -15.014 -25.970 1.00 96.38 296 GLN A CA 1
ATOM 2145 C C . GLN A 1 296 ? -4.839 -14.286 -24.738 1.00 96.38 296 GLN A C 1
ATOM 2147 O O . GLN A 1 296 ? -6.052 -14.154 -24.606 1.00 96.38 296 GLN A O 1
ATOM 2152 N N . ALA A 1 297 ? -3.961 -13.795 -23.862 1.00 91.69 297 ALA A N 1
ATOM 2153 C CA . ALA A 1 297 ? -4.318 -13.009 -22.685 1.00 91.69 297 ALA A CA 1
ATOM 2154 C C . ALA A 1 297 ? -4.248 -11.486 -22.914 1.00 91.69 297 ALA A C 1
ATOM 2156 O O . ALA A 1 297 ? -4.434 -10.726 -21.970 1.00 91.69 297 ALA A O 1
ATOM 2157 N N . GLY A 1 298 ? -3.950 -11.029 -24.137 1.00 93.00 298 GLY A N 1
ATOM 2158 C CA . GLY A 1 298 ? -3.806 -9.605 -24.453 1.00 93.00 298 GLY A CA 1
ATOM 2159 C C . GLY A 1 298 ? -2.553 -8.939 -23.869 1.00 93.00 298 GLY A C 1
ATOM 2160 O O . GLY A 1 298 ? -2.473 -7.714 -23.853 1.00 93.00 298 GLY A O 1
ATOM 2161 N N . LEU A 1 299 ? -1.569 -9.714 -23.400 1.00 95.38 299 LEU A N 1
ATOM 2162 C CA . LEU A 1 299 ? -0.323 -9.188 -22.841 1.00 95.38 299 LEU A CA 1
ATOM 2163 C C . LEU A 1 299 ? 0.749 -9.052 -23.925 1.00 95.38 299 LEU A C 1
ATOM 2165 O O . LEU A 1 299 ? 1.031 -9.995 -24.670 1.00 95.38 299 LEU A O 1
ATOM 2169 N N . ALA A 1 300 ? 1.384 -7.883 -23.993 1.00 97.81 300 ALA A N 1
ATOM 2170 C CA . ALA A 1 300 ? 2.446 -7.622 -24.953 1.00 97.81 300 ALA A CA 1
ATOM 2171 C C . ALA A 1 300 ? 3.740 -8.351 -24.567 1.00 97.81 300 ALA A C 1
ATOM 2173 O O . ALA A 1 300 ? 4.197 -8.303 -23.420 1.00 97.81 300 ALA A O 1
ATOM 2174 N N . ALA A 1 301 ? 4.357 -9.013 -25.544 1.00 98.38 301 ALA A N 1
ATOM 2175 C CA . ALA A 1 301 ? 5.621 -9.703 -25.349 1.00 98.38 301 ALA A CA 1
ATOM 2176 C C . ALA A 1 301 ? 6.500 -9.671 -26.600 1.00 98.38 301 ALA A C 1
ATOM 2178 O O . ALA A 1 301 ? 6.017 -9.749 -27.733 1.00 98.38 301 ALA A O 1
ATOM 2179 N N . ALA A 1 302 ? 7.807 -9.612 -26.371 1.00 98.56 302 ALA A N 1
ATOM 2180 C CA . ALA A 1 302 ? 8.832 -9.728 -27.392 1.00 98.56 302 ALA A CA 1
ATOM 2181 C C . ALA A 1 302 ? 9.949 -10.671 -26.930 1.00 98.56 302 ALA A C 1
ATOM 2183 O O . ALA A 1 302 ? 10.236 -10.802 -25.740 1.00 98.56 302 ALA A O 1
ATOM 2184 N N . CYS A 1 303 ? 10.596 -11.325 -27.885 1.00 98.62 303 CYS A N 1
ATOM 2185 C CA . CYS A 1 303 ? 11.818 -12.078 -27.670 1.00 98.62 303 CYS A CA 1
ATOM 2186 C C . CYS A 1 303 ? 12.994 -11.359 -28.337 1.00 98.62 303 CYS A C 1
ATOM 2188 O O . CYS A 1 303 ? 12.834 -10.805 -29.425 1.00 98.62 303 CYS A O 1
ATOM 2190 N N . TYR A 1 304 ? 14.161 -11.360 -27.696 1.00 98.62 304 TYR A N 1
ATOM 2191 C CA . TYR A 1 304 ? 15.413 -10.838 -28.239 1.00 98.62 304 TYR A CA 1
ATOM 2192 C C . TYR A 1 304 ? 16.405 -11.961 -28.533 1.00 98.62 304 TYR A C 1
ATOM 2194 O O . TYR A 1 304 ? 16.365 -13.028 -27.916 1.00 98.62 304 TYR A O 1
ATOM 2202 N N . ARG A 1 305 ? 17.303 -11.721 -29.490 1.00 97.94 305 ARG A N 1
ATOM 2203 C CA . ARG A 1 305 ? 18.202 -12.752 -30.005 1.00 97.94 305 ARG A CA 1
ATOM 2204 C C . ARG A 1 305 ? 19.201 -13.231 -28.965 1.00 97.94 305 ARG A C 1
ATOM 2206 O O . ARG A 1 305 ? 19.949 -12.422 -28.411 1.00 97.94 305 ARG A O 1
ATOM 2213 N N . HIS A 1 306 ? 19.309 -14.548 -28.819 1.00 97.75 306 HIS A N 1
ATOM 2214 C CA . HIS A 1 306 ? 20.378 -15.198 -28.056 1.00 97.75 306 HIS A CA 1
ATOM 2215 C C . HIS A 1 306 ? 21.796 -14.863 -28.556 1.00 97.75 306 HIS A C 1
ATOM 2217 O O . HIS A 1 306 ? 22.747 -14.966 -27.789 1.00 97.75 306 HIS A O 1
ATOM 2223 N N . ASP A 1 307 ? 21.945 -14.473 -29.828 1.00 96.88 307 ASP A N 1
ATOM 2224 C CA . ASP A 1 307 ? 23.226 -14.069 -30.428 1.00 96.88 307 ASP A CA 1
ATOM 2225 C C . ASP A 1 307 ? 23.540 -12.569 -30.255 1.00 96.88 307 ASP A C 1
ATOM 2227 O O . ASP A 1 307 ? 24.653 -12.138 -30.552 1.00 96.88 307 ASP A O 1
ATOM 2231 N N . SER A 1 308 ? 22.588 -11.785 -29.735 1.00 97.00 308 SER A N 1
ATOM 2232 C CA . SER A 1 308 ? 22.755 -10.352 -29.443 1.00 97.00 308 SER A CA 1
ATOM 2233 C C . SER A 1 308 ? 23.005 -10.055 -27.964 1.00 97.00 308 SER A C 1
ATOM 2235 O O . SER A 1 308 ? 23.612 -9.040 -27.642 1.00 97.00 308 SER A O 1
ATOM 2237 N N . ALA A 1 309 ? 22.557 -10.939 -27.068 1.00 96.81 309 ALA A N 1
ATOM 2238 C CA . ALA A 1 309 ? 22.716 -10.790 -25.627 1.00 96.81 309 ALA A CA 1
ATOM 2239 C C . ALA A 1 309 ? 22.708 -12.147 -24.911 1.00 96.81 309 ALA A C 1
ATOM 2241 O O . ALA A 1 309 ? 22.075 -13.112 -25.355 1.00 96.81 309 ALA A O 1
ATOM 2242 N N . ARG A 1 310 ? 23.391 -12.206 -23.766 1.00 96.75 310 ARG A N 1
ATOM 2243 C CA . ARG A 1 310 ? 23.558 -13.413 -22.951 1.00 96.75 310 ARG A CA 1
ATOM 2244 C C . ARG A 1 310 ? 22.233 -13.892 -22.355 1.00 96.75 310 ARG A C 1
ATOM 2246 O O . ARG A 1 310 ? 21.478 -13.133 -21.754 1.00 96.75 310 ARG A O 1
ATOM 2253 N N . ILE A 1 311 ? 21.985 -15.197 -22.463 1.00 96.25 311 ILE A N 1
ATOM 2254 C CA . ILE A 1 311 ? 20.914 -15.867 -21.716 1.00 96.25 311 ILE A CA 1
ATOM 2255 C C . ILE A 1 311 ? 21.288 -15.860 -20.228 1.00 96.25 311 ILE A C 1
ATOM 2257 O O . ILE A 1 311 ? 22.413 -16.200 -19.865 1.00 96.25 311 ILE A O 1
ATOM 2261 N N . GLY A 1 312 ? 20.331 -15.511 -19.375 1.00 93.38 312 GLY A N 1
ATOM 2262 C CA . GLY A 1 312 ? 20.483 -15.436 -17.923 1.00 93.38 312 GLY A CA 1
ATOM 2263 C C . GLY A 1 312 ? 21.007 -14.098 -17.398 1.00 93.38 312 GLY A C 1
ATOM 2264 O O . GLY A 1 312 ? 21.249 -14.009 -16.202 1.00 93.38 312 GLY A O 1
ATOM 2265 N N . ASP A 1 313 ? 21.173 -13.080 -18.251 1.00 94.19 313 ASP A N 1
ATOM 2266 C CA . ASP A 1 313 ? 21.620 -11.735 -17.858 1.00 94.19 313 ASP A CA 1
ATOM 2267 C C . ASP A 1 313 ? 20.664 -10.682 -18.442 1.00 94.19 313 ASP A C 1
ATOM 2269 O O . ASP A 1 313 ? 20.729 -10.323 -19.620 1.00 94.19 313 ASP A O 1
ATOM 2273 N N . ALA A 1 314 ? 19.732 -10.197 -17.620 1.00 94.56 314 ALA A N 1
ATOM 2274 C CA . ALA A 1 314 ? 18.730 -9.227 -18.055 1.00 94.56 314 ALA A CA 1
ATOM 2275 C C . ALA A 1 314 ? 19.330 -7.851 -18.369 1.00 94.56 314 ALA A C 1
ATOM 2277 O O . ALA A 1 314 ? 18.794 -7.123 -19.207 1.00 94.56 314 ALA A O 1
ATOM 2278 N N . ARG A 1 315 ? 20.447 -7.487 -17.726 1.00 91.56 315 ARG A N 1
ATOM 2279 C CA . ARG A 1 315 ? 21.145 -6.223 -17.990 1.00 91.56 315 ARG A CA 1
ATOM 2280 C C . ARG A 1 315 ? 21.796 -6.241 -19.366 1.00 91.56 315 ARG A C 1
ATOM 2282 O O . ARG A 1 315 ? 21.704 -5.252 -20.090 1.00 91.56 315 ARG A O 1
ATOM 2289 N N . ASP A 1 316 ? 22.401 -7.362 -19.736 1.00 94.62 316 ASP A N 1
ATOM 2290 C CA . ASP A 1 316 ? 22.923 -7.573 -21.084 1.00 94.62 316 ASP A CA 1
ATOM 2291 C C . ASP A 1 316 ? 21.798 -7.607 -22.123 1.00 94.62 316 ASP A C 1
ATOM 2293 O O . ASP A 1 316 ? 21.894 -6.949 -23.158 1.00 94.62 316 ASP A O 1
ATOM 2297 N N . GLY A 1 317 ? 20.695 -8.295 -21.804 1.00 96.38 317 GLY A N 1
ATOM 2298 C CA . GLY A 1 317 ? 19.475 -8.306 -22.613 1.00 96.38 317 GLY A CA 1
ATOM 2299 C C . GLY A 1 317 ? 18.930 -6.905 -22.887 1.00 96.38 317 GLY A C 1
ATOM 2300 O O . GLY A 1 317 ? 18.579 -6.594 -24.021 1.00 96.38 317 GLY A O 1
ATOM 2301 N N . PHE A 1 318 ? 18.914 -6.031 -21.882 1.00 96.12 318 PHE A N 1
ATOM 2302 C CA . PHE A 1 318 ? 18.489 -4.642 -22.042 1.00 96.12 318 PHE A CA 1
ATOM 2303 C C . PHE A 1 318 ? 19.468 -3.819 -22.889 1.00 96.12 318 PHE A C 1
ATOM 2305 O O . PHE A 1 318 ? 19.042 -3.124 -23.809 1.00 96.12 318 PHE A O 1
ATOM 2312 N N . GLY A 1 319 ? 20.769 -3.901 -22.595 1.00 90.81 319 GLY A N 1
ATOM 2313 C CA . GLY A 1 319 ? 21.789 -3.066 -23.237 1.00 90.81 319 GLY A CA 1
ATOM 2314 C C . GLY A 1 319 ? 22.131 -3.461 -24.676 1.00 90.81 319 GLY A C 1
ATOM 2315 O O . GLY A 1 319 ? 22.454 -2.589 -25.481 1.00 90.81 319 GLY A O 1
ATOM 2316 N N . HIS A 1 320 ? 22.053 -4.752 -25.006 1.00 95.44 320 HIS A N 1
ATOM 2317 C CA . HIS A 1 320 ? 22.551 -5.297 -26.276 1.00 95.44 320 HIS A CA 1
ATOM 2318 C C . HIS A 1 320 ? 21.519 -6.131 -27.047 1.00 95.44 320 HIS A C 1
ATOM 2320 O O . HIS A 1 320 ? 21.729 -6.432 -28.223 1.00 95.44 320 HIS A O 1
ATOM 2326 N N . GLY A 1 321 ? 20.399 -6.498 -26.416 1.00 97.88 321 GLY A N 1
ATOM 2327 C CA . GLY A 1 321 ? 19.387 -7.341 -27.037 1.00 97.88 321 GLY A CA 1
ATOM 2328 C C . GLY A 1 321 ? 18.730 -6.680 -28.248 1.00 97.88 321 GLY A C 1
ATOM 2329 O O . GLY A 1 321 ? 18.336 -5.515 -28.200 1.00 97.88 321 GLY A O 1
ATOM 2330 N N . ASN A 1 322 ? 18.542 -7.456 -29.315 1.00 98.38 322 ASN A N 1
ATOM 2331 C CA . ASN A 1 322 ? 17.777 -7.066 -30.501 1.00 98.38 322 ASN A CA 1
ATOM 2332 C C . ASN A 1 322 ? 16.552 -7.964 -30.658 1.00 98.38 322 ASN A C 1
ATOM 2334 O O . ASN A 1 322 ? 16.688 -9.188 -30.638 1.00 98.38 322 ASN A O 1
ATOM 2338 N N . ILE A 1 323 ? 15.370 -7.377 -30.853 1.00 98.56 323 ILE A N 1
ATOM 2339 C CA . ILE A 1 323 ? 14.110 -8.124 -30.979 1.00 98.56 323 ILE A CA 1
ATOM 2340 C C . ILE A 1 323 ? 14.180 -9.082 -32.179 1.00 98.56 323 ILE A C 1
ATOM 2342 O O . ILE A 1 323 ? 14.400 -8.649 -33.311 1.00 98.56 323 ILE A O 1
ATOM 2346 N N . SER A 1 324 ? 13.956 -10.375 -31.946 1.00 98.25 324 SER A N 1
ATOM 2347 C CA . SER A 1 324 ? 13.837 -11.416 -32.978 1.00 98.25 324 SER A CA 1
ATOM 2348 C C . SER A 1 324 ? 12.396 -11.760 -33.321 1.00 98.25 324 SER A C 1
ATOM 2350 O O . SER A 1 324 ? 12.096 -12.021 -34.483 1.00 98.25 324 SER A O 1
ATOM 2352 N N . ALA A 1 325 ? 11.506 -11.738 -32.332 1.00 98.31 325 ALA A N 1
ATOM 2353 C CA . ALA A 1 325 ? 10.097 -12.071 -32.492 1.00 98.31 325 ALA A CA 1
ATOM 2354 C C . ALA A 1 325 ? 9.246 -11.271 -31.503 1.00 98.31 325 ALA A C 1
ATOM 2356 O O . ALA A 1 325 ? 9.729 -10.835 -30.462 1.00 98.31 325 ALA A O 1
ATOM 2357 N N . MET A 1 326 ? 7.972 -11.068 -31.816 1.00 98.25 326 MET A N 1
ATOM 2358 C CA . MET A 1 326 ? 7.024 -10.376 -30.943 1.00 98.25 326 MET A CA 1
ATOM 2359 C C . MET A 1 326 ? 5.598 -10.801 -31.279 1.00 98.25 326 MET A C 1
ATOM 2361 O O . MET A 1 326 ? 5.359 -11.338 -32.361 1.00 98.25 326 MET A O 1
ATOM 2365 N N . ASN A 1 327 ? 4.668 -10.570 -30.358 1.00 98.44 327 ASN A N 1
ATOM 2366 C CA . ASN A 1 327 ? 3.244 -10.761 -30.617 1.00 98.44 327 ASN A CA 1
ATOM 2367 C C . ASN A 1 327 ? 2.559 -9.469 -31.103 1.00 98.44 327 ASN A C 1
ATOM 2369 O O . ASN A 1 327 ? 3.156 -8.389 -31.094 1.00 98.44 327 ASN A O 1
ATOM 2373 N N . ASP A 1 328 ? 1.300 -9.576 -31.530 1.00 98.06 328 ASP A N 1
ATOM 2374 C CA . ASP A 1 328 ? 0.538 -8.447 -32.079 1.00 98.06 328 ASP A CA 1
ATOM 2375 C C . ASP A 1 328 ? 0.283 -7.359 -31.028 1.00 98.06 328 ASP A C 1
ATOM 2377 O O . ASP A 1 328 ? 0.307 -6.171 -31.346 1.00 98.06 328 ASP A O 1
ATOM 2381 N N . ALA A 1 329 ? 0.104 -7.746 -29.761 1.00 95.56 329 ALA A N 1
ATOM 2382 C CA . ALA A 1 329 ? -0.018 -6.803 -28.652 1.00 95.56 329 ALA A CA 1
ATOM 2383 C C . ALA A 1 329 ? 1.246 -5.934 -28.492 1.00 95.56 329 ALA A C 1
ATOM 2385 O O . ALA A 1 329 ? 1.141 -4.725 -28.298 1.00 95.56 329 ALA A O 1
ATOM 2386 N N . ALA A 1 330 ? 2.445 -6.508 -28.646 1.00 96.94 330 ALA A N 1
ATOM 2387 C CA . ALA A 1 330 ? 3.691 -5.740 -28.677 1.00 96.94 330 ALA A CA 1
ATOM 2388 C C . ALA A 1 330 ? 3.816 -4.880 -29.944 1.00 96.94 330 ALA A C 1
ATOM 2390 O O . ALA A 1 330 ? 4.243 -3.728 -29.862 1.00 96.94 330 ALA A O 1
ATOM 2391 N N . ALA A 1 331 ? 3.394 -5.388 -31.105 1.00 96.56 331 ALA A N 1
ATOM 2392 C CA . ALA A 1 331 ? 3.380 -4.611 -32.344 1.00 96.56 331 ALA A CA 1
ATOM 2393 C C . ALA A 1 331 ? 2.471 -3.369 -32.243 1.00 96.56 331 ALA A C 1
ATOM 2395 O O . ALA A 1 331 ? 2.831 -2.299 -32.736 1.00 96.56 331 ALA A O 1
ATOM 2396 N N . ALA A 1 332 ? 1.333 -3.477 -31.547 1.00 92.69 332 ALA A N 1
ATOM 2397 C CA . ALA A 1 332 ? 0.422 -2.363 -31.281 1.00 92.69 332 ALA A CA 1
ATOM 2398 C C . ALA A 1 332 ? 1.046 -1.262 -30.399 1.00 92.69 332 ALA A C 1
ATOM 2400 O O . ALA A 1 332 ? 0.657 -0.101 -30.508 1.00 92.69 332 ALA A O 1
ATOM 2401 N N . LEU A 1 333 ? 2.062 -1.597 -29.592 1.00 89.50 333 LEU A N 1
ATOM 2402 C CA . LEU A 1 333 ? 2.888 -0.631 -28.850 1.00 89.50 333 LEU A CA 1
ATOM 2403 C C . LEU A 1 333 ? 3.987 0.016 -29.719 1.00 89.50 333 LEU A C 1
ATOM 2405 O O . LEU A 1 333 ? 4.805 0.789 -29.223 1.00 89.50 333 LEU A O 1
ATOM 2409 N N . GLY A 1 334 ? 4.031 -0.294 -31.018 1.00 92.25 334 GLY A N 1
ATOM 2410 C CA . GLY A 1 334 ? 4.991 0.264 -31.970 1.00 92.25 334 GLY A CA 1
ATOM 2411 C C . GLY A 1 334 ? 6.333 -0.469 -32.034 1.00 92.25 334 GLY A C 1
ATOM 2412 O O . GLY A 1 334 ? 7.256 0.029 -32.688 1.00 92.25 334 GLY A O 1
ATOM 2413 N N . LEU A 1 335 ? 6.458 -1.638 -31.393 1.00 96.25 335 LEU A N 1
ATOM 2414 C CA . LEU A 1 335 ? 7.659 -2.473 -31.481 1.00 96.25 335 LEU A CA 1
ATOM 2415 C C . LEU A 1 335 ? 7.829 -3.062 -32.882 1.00 96.25 335 LEU A C 1
ATOM 2417 O O . LEU A 1 335 ? 6.872 -3.226 -33.639 1.00 96.25 335 LEU A O 1
ATOM 2421 N N . ARG A 1 336 ? 9.081 -3.377 -33.232 1.00 97.00 336 ARG A N 1
ATOM 2422 C CA . ARG A 1 336 ? 9.453 -3.991 -34.512 1.00 97.00 336 ARG A CA 1
ATOM 2423 C C . ARG A 1 336 ? 10.586 -4.990 -34.313 1.00 97.00 336 ARG A C 1
ATOM 2425 O O . ARG A 1 336 ? 11.489 -4.753 -33.515 1.00 97.00 336 ARG A O 1
ATOM 2432 N N . VAL A 1 337 ? 10.576 -6.072 -35.090 1.00 97.81 337 VAL A N 1
ATOM 2433 C CA . VAL A 1 337 ? 11.728 -6.982 -35.190 1.00 97.81 337 VAL A CA 1
ATOM 2434 C C . VAL A 1 337 ? 12.953 -6.196 -35.668 1.00 97.81 337 VAL A C 1
ATOM 2436 O O . VAL A 1 337 ? 12.851 -5.379 -36.583 1.00 97.81 337 VAL A O 1
ATOM 2439 N N . GLY A 1 338 ? 14.099 -6.427 -35.029 1.00 96.19 338 GLY A N 1
ATOM 2440 C CA . GLY A 1 338 ? 15.353 -5.705 -35.258 1.00 96.19 338 GLY A CA 1
ATOM 2441 C C . GLY A 1 338 ? 15.534 -4.432 -34.425 1.00 96.19 338 GLY A C 1
ATOM 2442 O O . GLY A 1 338 ? 16.634 -3.889 -34.415 1.00 96.19 338 GLY A O 1
ATOM 2443 N N . MET A 1 339 ? 14.505 -3.964 -33.709 1.00 97.50 339 MET A N 1
ATOM 2444 C CA . MET A 1 339 ? 14.636 -2.872 -32.736 1.00 97.50 339 MET A CA 1
ATOM 2445 C C . MET A 1 339 ? 15.460 -3.337 -31.526 1.00 97.50 339 MET A C 1
ATOM 2447 O O . MET A 1 339 ? 15.363 -4.503 -31.127 1.00 97.50 339 MET A O 1
ATOM 2451 N N . SER A 1 340 ? 16.249 -2.441 -30.926 1.00 97.88 340 SER A N 1
ATOM 2452 C CA . SER A 1 340 ? 16.956 -2.761 -29.682 1.00 97.88 340 SER A CA 1
ATOM 2453 C C . SER A 1 340 ? 15.975 -2.850 -28.508 1.00 97.88 340 SER A C 1
ATOM 2455 O O . SER A 1 340 ? 14.960 -2.148 -28.467 1.00 97.88 340 SER A O 1
ATOM 2457 N N . VAL A 1 341 ? 16.272 -3.709 -27.532 1.00 97.00 341 VAL A N 1
ATOM 2458 C CA . VAL A 1 341 ? 15.442 -3.867 -26.327 1.00 97.00 341 VAL A CA 1
ATOM 2459 C C . VAL A 1 341 ? 15.391 -2.563 -25.534 1.00 97.00 341 VAL A C 1
ATOM 2461 O O . V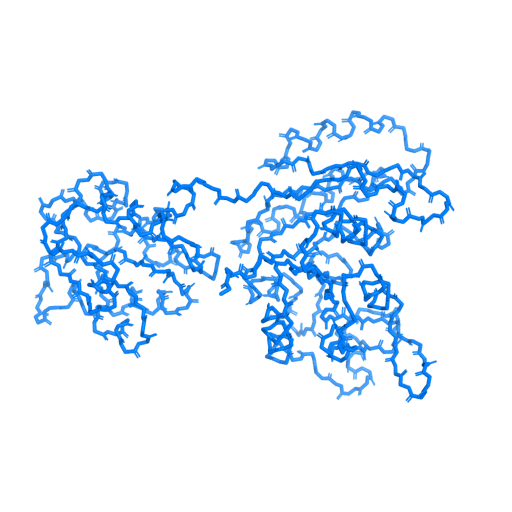AL A 1 341 ? 14.307 -2.176 -25.110 1.00 97.00 341 VAL A O 1
ATOM 2464 N N . ALA A 1 342 ? 16.512 -1.847 -25.393 1.00 92.75 342 ALA A N 1
ATOM 2465 C CA . ALA A 1 342 ? 16.543 -0.540 -24.737 1.00 92.75 342 ALA A CA 1
ATOM 2466 C C . ALA A 1 342 ? 15.576 0.462 -25.388 1.00 92.75 342 ALA A C 1
ATOM 2468 O O . ALA A 1 342 ? 14.768 1.075 -24.694 1.00 92.75 342 ALA A O 1
ATOM 2469 N N . GLU A 1 343 ? 15.600 0.590 -26.721 1.00 92.56 343 GLU A N 1
ATOM 2470 C CA . GLU A 1 343 ? 14.691 1.490 -27.435 1.00 92.56 343 GLU A CA 1
ATOM 2471 C C . GLU A 1 343 ? 13.226 1.083 -27.224 1.00 92.56 343 GLU A C 1
ATOM 2473 O O . GLU A 1 343 ? 12.386 1.915 -26.873 1.00 92.56 343 GLU A O 1
ATOM 2478 N N . ALA A 1 344 ? 12.917 -0.200 -27.409 1.00 93.19 344 ALA A N 1
ATOM 2479 C CA . ALA A 1 344 ? 11.568 -0.732 -27.272 1.00 93.19 344 ALA A CA 1
ATOM 2480 C C . ALA A 1 344 ? 11.008 -0.568 -25.849 1.00 93.19 344 ALA A C 1
ATOM 2482 O O . ALA A 1 344 ? 9.846 -0.183 -25.666 1.00 93.19 344 ALA A O 1
ATOM 2483 N N . ALA A 1 345 ? 11.839 -0.840 -24.842 1.00 90.44 345 ALA A N 1
ATOM 2484 C CA . ALA A 1 345 ? 11.483 -0.730 -23.439 1.00 90.44 345 ALA A CA 1
ATOM 2485 C C . ALA A 1 345 ? 11.255 0.732 -23.037 1.00 90.44 345 ALA A C 1
ATOM 2487 O O . ALA A 1 345 ? 10.210 1.041 -22.471 1.00 90.44 345 ALA A O 1
ATOM 2488 N N . SER A 1 346 ? 12.159 1.647 -23.405 1.00 83.31 346 SER A N 1
ATOM 2489 C CA . SER A 1 346 ? 12.008 3.078 -23.112 1.00 83.31 346 SER A CA 1
ATOM 2490 C C . SER A 1 346 ? 10.796 3.695 -23.809 1.00 83.31 346 SER A C 1
ATOM 2492 O O . SER A 1 346 ? 10.071 4.477 -23.196 1.00 83.31 346 SER A O 1
ATOM 2494 N N . ARG A 1 347 ? 10.513 3.312 -25.062 1.00 82.94 347 ARG A N 1
ATOM 2495 C CA . ARG A 1 347 ? 9.293 3.747 -25.766 1.00 82.94 347 ARG A CA 1
ATOM 2496 C C . ARG A 1 347 ? 8.036 3.301 -25.030 1.00 82.94 347 ARG A C 1
ATOM 2498 O O . ARG A 1 347 ? 7.122 4.098 -24.844 1.00 82.94 347 ARG A O 1
ATOM 2505 N N . SER A 1 348 ? 8.002 2.046 -24.599 1.00 79.38 348 SER A N 1
ATOM 2506 C CA . SER A 1 348 ? 6.837 1.477 -23.919 1.00 79.38 348 SER A CA 1
ATOM 2507 C C . SER A 1 348 ? 6.675 2.014 -22.497 1.00 79.38 348 SER A C 1
ATOM 2509 O O . SER A 1 348 ? 5.551 2.130 -22.025 1.00 79.38 348 SER A O 1
ATOM 2511 N N . ALA A 1 349 ? 7.769 2.396 -21.837 1.00 67.06 349 ALA A N 1
ATOM 2512 C CA . ALA A 1 349 ? 7.748 3.067 -20.541 1.00 67.06 349 ALA A CA 1
ATOM 2513 C C . ALA A 1 349 ? 7.219 4.513 -20.627 1.00 67.06 349 ALA A C 1
ATOM 2515 O O . ALA A 1 349 ? 6.515 4.955 -19.729 1.00 67.06 349 ALA A O 1
ATOM 2516 N N . ALA A 1 350 ? 7.507 5.233 -21.718 1.00 56.97 350 ALA A N 1
ATOM 2517 C CA . ALA A 1 350 ? 7.139 6.644 -21.884 1.00 56.97 350 ALA A CA 1
ATOM 2518 C C . ALA A 1 350 ? 5.656 6.902 -22.222 1.00 56.97 350 ALA A C 1
ATOM 2520 O O . ALA A 1 350 ? 5.205 8.035 -22.129 1.00 56.97 350 ALA A O 1
ATOM 2521 N N . HIS A 1 351 ? 4.889 5.883 -22.624 1.00 52.84 351 HIS A N 1
ATOM 2522 C CA . HIS A 1 351 ? 3.467 6.021 -22.980 1.00 52.84 351 HIS A CA 1
ATOM 2523 C C . HIS A 1 351 ? 2.546 5.595 -21.820 1.00 52.84 351 HIS A C 1
ATOM 2525 O O . HIS A 1 351 ? 1.559 4.901 -22.049 1.00 52.84 351 HIS A O 1
ATOM 2531 N N . ALA A 1 352 ? 2.920 5.847 -20.563 1.00 48.66 352 ALA A N 1
ATOM 2532 C CA . ALA A 1 352 ? 2.180 5.405 -19.368 1.00 48.66 352 ALA A CA 1
ATOM 2533 C C . ALA A 1 352 ? 0.958 6.270 -18.990 1.00 48.66 352 ALA A C 1
ATOM 2535 O O . ALA A 1 352 ? 0.394 6.054 -17.921 1.00 48.66 352 ALA A O 1
ATOM 2536 N N . ASP A 1 353 ? 0.526 7.172 -19.875 1.00 37.03 353 ASP A N 1
ATOM 2537 C CA . ASP A 1 353 ? -0.529 8.164 -19.619 1.00 37.03 353 ASP A CA 1
ATOM 2538 C C . ASP A 1 353 ? -1.927 7.771 -20.126 1.00 37.03 353 ASP A C 1
ATOM 2540 O O . ASP A 1 353 ? -2.036 7.268 -21.272 1.00 37.03 353 ASP A O 1
#

pLDDT: mean 92.52, std 10.47, range [37.03, 98.88]

Sequence (353 aa):
MSPTRSYFIAGTDTEIGKTYTTCALLHHARGTGARVLGMKPVAAGAEEVDGRPRNQDALALIRASSFAADYDLVNPVCLTEAVAPHIAAADEGRQIDAATILAARDSLAEHADLLLIEGVGGFRVPLQLAYDTADLAVDLAAPVILVVGLRLGCINHALLTAEAIRARGLELVGWIGNGIDAQMSRRDENIAALDERLGCERLGVLPHDATQDPAANAGLLRLPAASTDAADAIVLLDSAAGLHAGHHGRVVVTGSHGGVSAARYALRAGPRLSFFNDAGHGKADAGIAALAILQQAGLAAACYRHDSARIGDARDGFGHGNISAMNDAAAALGLRVGMSVAEAASRSAAHAD